Protein AF-A0A7X9UFE3-F1 (afdb_monomer_lite)

Radius of gyration: 19.78 Å; chains: 1; bounding box: 59×22×63 Å

Sequence (191 aa):
MRTSAIAANSVGSTITSLQALPGMAIGLGMSIVISRCVGAGDFAQARFYTKKILGIIFVAQIVSSVVSLVLFPSILSIYNFSAEAREWTTEIVWSHAIVMILIWPFGNALPSVFRAAGDAKYPMLVSMITMFCCRIMFAYVLVYQFDMGMFATWIAIYCDWLIKGGLFIWRYVNGKWTKFQAIELTGRKAE

Secondary structure (DSSP, 8-state):
-HHHHHHHHHHHHHHHHHHHHHHHHHHHHHHHHHHHHHHTT-HHHHHHHHHHHHHHHHHHHHHHHHHHHHHHHHHHHHS---HHHHHHHHHHHHHHHHHHHHTHIIIIITHHHHHHTT--HHHHHHHHHHIIIIIIIIHHHHHHHH--TTHHHHHHHHHHHHHHHHHHHHHHHTTGGGG--SS--TTSS--

Structure (mmCIF, N/CA/C/O backbone):
data_AF-A0A7X9UFE3-F1
#
_entry.id   AF-A0A7X9UFE3-F1
#
loop_
_atom_site.group_PDB
_atom_site.id
_atom_site.type_symbol
_atom_site.label_atom_id
_atom_site.label_alt_id
_atom_site.label_comp_id
_atom_site.label_asym_id
_atom_site.label_entity_id
_atom_site.label_seq_id
_atom_site.pdbx_PDB_ins_code
_atom_site.Cartn_x
_atom_site.Cartn_y
_atom_site.Cartn_z
_atom_site.occupancy
_atom_site.B_iso_or_equiv
_atom_site.auth_seq_id
_atom_site.auth_comp_id
_atom_site.auth_asym_id
_atom_site.auth_atom_id
_atom_site.pdbx_PDB_model_num
ATOM 1 N N . MET A 1 1 ? 18.000 5.951 -23.146 1.00 62.91 1 MET A N 1
ATOM 2 C CA . MET A 1 1 ? 18.108 6.100 -21.681 1.00 62.91 1 MET A CA 1
ATOM 3 C C . MET A 1 1 ? 17.224 7.200 -21.078 1.00 62.91 1 MET A C 1
ATOM 5 O O . MET A 1 1 ? 16.136 6.860 -20.636 1.00 62.91 1 MET A O 1
ATOM 9 N N . ARG A 1 2 ? 17.588 8.502 -21.050 1.00 77.31 2 ARG A N 1
ATOM 10 C CA . ARG A 1 2 ? 16.787 9.529 -20.319 1.00 77.31 2 ARG A CA 1
ATOM 11 C C . ARG A 1 2 ? 15.338 9.669 -20.812 1.00 77.31 2 ARG A C 1
ATOM 13 O O . ARG A 1 2 ? 14.418 9.702 -20.003 1.00 77.31 2 ARG A O 1
ATOM 20 N N . THR A 1 3 ? 15.126 9.715 -22.125 1.00 86.62 3 THR A N 1
ATOM 21 C CA . THR A 1 3 ? 13.783 9.797 -22.728 1.00 86.62 3 THR A CA 1
ATOM 22 C C . THR A 1 3 ? 12.989 8.502 -22.544 1.00 86.62 3 THR A C 1
ATOM 24 O O . THR A 1 3 ? 11.811 8.563 -22.203 1.00 86.62 3 THR A O 1
ATOM 27 N N . SER A 1 4 ? 13.646 7.343 -22.676 1.00 87.44 4 SER A N 1
ATOM 28 C CA . SER A 1 4 ? 13.058 6.023 -22.407 1.00 87.44 4 SER A CA 1
ATOM 29 C C . SER A 1 4 ? 12.542 5.910 -20.967 1.00 87.44 4 SER A C 1
ATOM 31 O O . SER A 1 4 ? 11.439 5.419 -20.755 1.00 87.44 4 SER A O 1
ATOM 33 N N . ALA A 1 5 ? 13.292 6.429 -19.985 1.00 88.88 5 ALA A N 1
ATOM 34 C CA . ALA A 1 5 ? 12.915 6.401 -18.568 1.00 88.88 5 ALA A CA 1
ATOM 35 C C . ALA A 1 5 ? 11.686 7.272 -18.299 1.00 88.88 5 ALA A C 1
ATOM 37 O O . ALA A 1 5 ? 10.751 6.853 -17.626 1.00 88.88 5 ALA A O 1
ATOM 38 N N . ILE A 1 6 ? 11.654 8.483 -18.860 1.00 90.38 6 ILE A N 1
ATOM 39 C CA . ILE A 1 6 ? 10.510 9.390 -18.703 1.00 90.38 6 ILE A CA 1
ATOM 40 C C . ILE A 1 6 ? 9.249 8.774 -19.325 1.00 90.38 6 ILE A C 1
ATOM 42 O O . ILE A 1 6 ? 8.186 8.788 -18.701 1.00 90.38 6 ILE A O 1
ATOM 46 N N . ALA A 1 7 ? 9.371 8.197 -20.525 1.00 90.62 7 ALA A N 1
ATOM 47 C CA . ALA A 1 7 ? 8.266 7.529 -21.207 1.00 90.62 7 ALA A CA 1
ATOM 48 C C . ALA A 1 7 ? 7.746 6.323 -20.406 1.00 90.62 7 ALA A C 1
ATOM 50 O O . ALA A 1 7 ? 6.544 6.238 -20.147 1.00 90.62 7 ALA A O 1
ATOM 51 N N . ALA A 1 8 ? 8.648 5.445 -19.956 1.00 92.19 8 ALA A N 1
ATOM 52 C CA . ALA A 1 8 ? 8.299 4.268 -19.167 1.00 92.19 8 ALA A CA 1
ATOM 53 C C . ALA A 1 8 ? 7.651 4.643 -17.830 1.00 92.19 8 ALA A C 1
ATOM 55 O O . ALA A 1 8 ? 6.635 4.063 -17.456 1.00 92.19 8 ALA A O 1
ATOM 56 N N . ASN A 1 9 ? 8.169 5.660 -17.136 1.00 93.31 9 ASN A N 1
ATOM 57 C CA . ASN A 1 9 ? 7.580 6.132 -15.887 1.00 93.31 9 ASN A CA 1
ATOM 58 C C . ASN A 1 9 ? 6.167 6.696 -16.090 1.00 93.31 9 ASN A C 1
ATOM 60 O O . ASN A 1 9 ? 5.276 6.414 -15.293 1.00 93.31 9 ASN A O 1
ATOM 64 N N . SER A 1 10 ? 5.950 7.484 -17.146 1.00 92.31 10 SER A N 1
ATOM 65 C CA . SER A 1 10 ? 4.653 8.107 -17.441 1.00 92.31 10 SER A CA 1
ATOM 66 C C . SER A 1 10 ? 3.580 7.068 -17.783 1.00 92.31 10 SER A C 1
ATOM 68 O O . SER A 1 10 ? 2.517 7.010 -17.154 1.00 92.31 10 SER A O 1
ATOM 70 N N . VAL A 1 11 ? 3.881 6.188 -18.741 1.00 92.38 11 VAL A N 1
ATOM 71 C CA . VAL A 1 11 ? 2.945 5.146 -19.181 1.00 92.38 11 VAL A CA 1
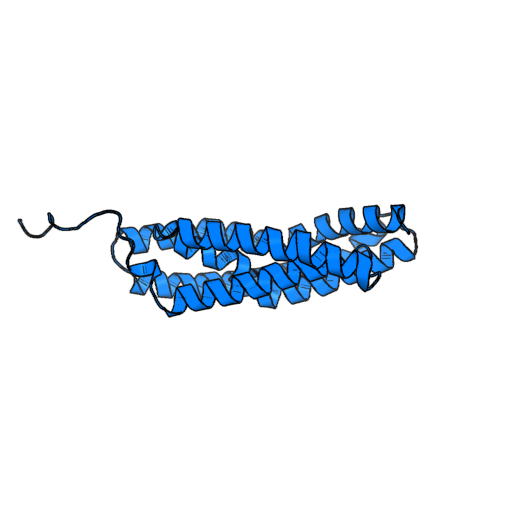ATOM 72 C C . VAL A 1 11 ? 2.772 4.083 -18.102 1.00 92.38 11 VAL A C 1
ATOM 74 O O . VAL A 1 11 ? 1.642 3.713 -17.789 1.00 92.38 11 VAL A O 1
ATOM 77 N N . GLY A 1 12 ? 3.865 3.662 -17.461 1.00 94.44 12 GLY A N 1
ATOM 78 C CA . GLY A 1 12 ? 3.838 2.759 -16.314 1.00 94.44 12 GLY A CA 1
ATOM 79 C C . GLY A 1 12 ? 2.936 3.288 -15.203 1.00 94.44 12 GLY A C 1
ATOM 80 O O . GLY A 1 12 ? 2.018 2.587 -14.795 1.00 94.44 12 GLY A O 1
ATOM 81 N N . SER A 1 13 ? 3.100 4.550 -14.790 1.00 94.06 13 SER A N 1
ATOM 82 C CA . SER A 1 13 ? 2.249 5.179 -13.762 1.00 94.06 13 SER A CA 1
ATOM 83 C C . SER A 1 13 ? 0.771 5.227 -14.151 1.00 94.06 13 SER A C 1
ATOM 85 O O . SER A 1 13 ? -0.107 5.044 -13.309 1.00 94.06 13 SER A O 1
ATOM 87 N N . THR A 1 14 ? 0.479 5.451 -15.433 1.00 93.06 14 THR A N 1
ATOM 88 C CA . THR A 1 14 ? -0.900 5.445 -15.938 1.00 93.06 14 THR A CA 1
ATOM 89 C C . THR A 1 14 ? -1.523 4.059 -15.777 1.00 93.06 14 THR A C 1
ATOM 91 O O . THR A 1 14 ? -2.620 3.927 -15.238 1.00 93.06 14 THR A O 1
ATOM 94 N N . ILE A 1 15 ? -0.807 3.008 -16.170 1.00 93.25 15 ILE A N 1
ATOM 95 C CA . ILE A 1 15 ? -1.297 1.627 -16.094 1.00 93.25 15 ILE A CA 1
ATOM 96 C C . ILE A 1 15 ? -1.420 1.171 -14.637 1.00 93.25 15 ILE A C 1
ATOM 98 O O . ILE A 1 15 ? -2.439 0.600 -14.248 1.00 93.25 15 ILE A O 1
ATOM 102 N N . THR A 1 16 ? -0.426 1.463 -13.801 1.00 95.75 16 THR A N 1
ATOM 103 C CA . THR A 1 16 ? -0.443 1.081 -12.384 1.00 95.75 16 THR A CA 1
ATOM 104 C C . THR A 1 16 ? -1.528 1.811 -11.592 1.00 95.75 16 THR A C 1
ATOM 106 O O . THR A 1 16 ? -2.074 1.245 -10.642 1.00 95.75 16 THR A O 1
ATOM 109 N N . SER A 1 17 ? -1.940 3.012 -12.014 1.00 94.44 17 SER A N 1
ATOM 110 C CA . SER A 1 17 ? -3.089 3.704 -11.417 1.00 94.44 17 SER A CA 1
ATOM 111 C C . SER A 1 17 ? -4.399 2.916 -11.556 1.00 94.44 17 SER A C 1
ATOM 113 O O . SER A 1 17 ? -5.199 2.898 -10.619 1.00 94.44 17 SER A O 1
ATOM 115 N N . LEU A 1 18 ? -4.587 2.176 -12.660 1.00 92.81 18 LEU A N 1
ATOM 116 C CA . LEU A 1 18 ? -5.749 1.299 -12.857 1.00 92.81 18 LEU A CA 1
ATOM 117 C C . LEU A 1 18 ? -5.757 0.152 -11.840 1.00 92.81 18 LEU A C 1
ATOM 119 O O . LEU A 1 18 ? -6.802 -0.186 -11.284 1.00 92.81 18 LEU A O 1
ATOM 123 N N . GLN A 1 19 ? -4.580 -0.398 -11.535 1.00 96.06 19 GLN A N 1
ATOM 124 C CA . GLN A 1 19 ? -4.418 -1.445 -10.522 1.00 96.06 19 GLN A CA 1
ATOM 125 C C . GLN A 1 19 ? -4.784 -0.919 -9.121 1.00 96.06 19 GLN A C 1
ATOM 127 O O . GLN A 1 19 ? -5.397 -1.630 -8.322 1.00 96.06 19 GLN A O 1
ATOM 132 N N . ALA A 1 20 ? -4.474 0.351 -8.835 1.00 94.75 20 ALA A N 1
ATOM 133 C CA . ALA A 1 20 ? -4.746 0.981 -7.543 1.00 94.75 20 ALA A CA 1
ATOM 134 C C . ALA A 1 20 ? -6.190 1.458 -7.337 1.00 94.75 20 ALA A C 1
ATOM 136 O O . ALA A 1 20 ? -6.682 1.470 -6.201 1.00 94.75 20 ALA A O 1
ATOM 137 N N . LEU A 1 21 ? -6.876 1.817 -8.421 1.00 95.19 21 LEU A N 1
ATOM 138 C CA . LEU A 1 21 ? -8.166 2.503 -8.398 1.00 95.19 21 LEU A CA 1
ATOM 139 C C . LEU A 1 21 ? -9.242 1.822 -7.524 1.00 95.19 21 LEU A C 1
ATOM 141 O O . LEU A 1 21 ? -9.842 2.519 -6.698 1.00 95.19 21 LEU A O 1
ATOM 145 N N . PRO A 1 22 ? -9.481 0.494 -7.600 1.00 95.44 22 PRO A N 1
ATOM 146 C CA . PRO A 1 22 ? -10.524 -0.135 -6.788 1.00 95.44 22 PRO A CA 1
ATOM 147 C C . PRO A 1 22 ? -10.228 -0.052 -5.291 1.00 95.44 22 PRO A C 1
ATOM 149 O O . PRO A 1 22 ? -11.120 0.232 -4.496 1.00 95.44 22 PRO A O 1
ATOM 152 N N . GLY A 1 23 ? -8.966 -0.251 -4.897 1.00 95.62 23 GLY A N 1
ATOM 153 C CA . GLY A 1 23 ? -8.564 -0.162 -3.494 1.00 95.62 23 GLY A CA 1
ATOM 154 C C . GLY A 1 23 ? -8.752 1.241 -2.928 1.00 95.62 23 GLY A C 1
ATOM 155 O O . GLY A 1 23 ? -9.192 1.390 -1.787 1.00 95.62 23 GLY A O 1
ATOM 156 N N . MET A 1 24 ? -8.478 2.271 -3.734 1.00 95.31 24 MET A N 1
ATOM 157 C CA . MET A 1 24 ? -8.725 3.665 -3.356 1.00 95.31 24 MET A CA 1
ATOM 158 C C . MET A 1 24 ? -10.222 3.938 -3.186 1.00 95.31 24 MET A C 1
ATOM 160 O O . MET A 1 24 ? -10.631 4.455 -2.146 1.00 95.31 24 MET A O 1
ATOM 164 N N . ALA A 1 25 ? -11.045 3.535 -4.158 1.00 97.06 25 ALA A N 1
ATOM 165 C CA . ALA A 1 25 ? -12.492 3.740 -4.122 1.00 97.06 25 ALA A CA 1
ATOM 166 C C . ALA A 1 25 ? -13.151 3.025 -2.930 1.00 97.06 25 ALA A C 1
ATOM 168 O O . ALA A 1 25 ? -13.909 3.627 -2.169 1.00 97.06 25 ALA A O 1
ATOM 169 N N . ILE A 1 26 ? -12.809 1.754 -2.709 1.00 97.88 26 ILE A N 1
ATOM 170 C CA . ILE A 1 26 ? -13.343 0.970 -1.592 1.00 97.88 26 ILE A CA 1
ATOM 171 C C . ILE A 1 26 ? -12.832 1.519 -0.251 1.00 97.88 26 ILE A C 1
ATOM 173 O O . ILE A 1 26 ? -13.592 1.570 0.713 1.00 97.88 26 ILE A O 1
ATOM 177 N N . GLY A 1 27 ? -11.581 1.988 -0.173 1.00 95.56 27 GLY A N 1
ATOM 178 C CA . GLY A 1 27 ? -11.024 2.617 1.030 1.00 95.56 27 GLY A CA 1
ATOM 179 C C . GLY A 1 27 ? -11.743 3.911 1.443 1.00 95.56 27 GLY A C 1
ATOM 180 O O . GLY A 1 27 ? -11.906 4.179 2.637 1.00 95.56 27 GLY A O 1
ATOM 181 N N . LEU A 1 28 ? -12.241 4.693 0.479 1.00 94.25 28 LEU A N 1
ATOM 182 C CA . LEU A 1 28 ? -13.112 5.839 0.765 1.00 94.25 28 LEU A CA 1
ATOM 183 C C . LEU A 1 28 ? -14.429 5.379 1.406 1.00 94.25 28 LEU A C 1
ATOM 185 O O . LEU A 1 28 ? -14.812 5.894 2.456 1.00 94.25 28 LEU A O 1
ATOM 189 N N . GLY A 1 29 ? -15.068 4.347 0.846 1.00 96.75 29 GLY A N 1
ATOM 190 C CA . GLY A 1 29 ? -16.274 3.742 1.423 1.00 96.75 29 GLY A CA 1
ATOM 191 C C . GLY A 1 29 ? -16.042 3.120 2.806 1.00 96.75 29 GLY A C 1
ATOM 192 O O . GLY A 1 29 ? -16.879 3.261 3.700 1.00 96.75 29 GLY A O 1
ATOM 193 N N . MET A 1 30 ? -14.874 2.503 3.021 1.00 97.31 30 MET A N 1
ATOM 194 C CA . MET A 1 30 ? -14.464 1.953 4.317 1.00 97.31 30 MET A CA 1
ATOM 195 C C . MET A 1 30 ? -14.513 3.016 5.411 1.00 97.31 30 MET A C 1
ATOM 197 O O . MET A 1 30 ? -15.026 2.745 6.493 1.00 97.31 30 MET A O 1
ATOM 201 N N . SER A 1 31 ? -14.053 4.234 5.117 1.00 95.88 31 SER A N 1
ATOM 202 C CA . SER A 1 31 ? -14.059 5.338 6.084 1.00 95.88 31 SER A CA 1
ATOM 203 C C . SER A 1 31 ? -15.468 5.613 6.618 1.00 95.88 31 SER A C 1
ATOM 205 O O . SER A 1 31 ? -15.647 5.732 7.824 1.00 95.88 31 SER A O 1
ATOM 207 N N . ILE A 1 32 ? -16.481 5.627 5.745 1.00 97.00 32 ILE A N 1
ATOM 208 C CA . ILE A 1 32 ? -17.881 5.885 6.119 1.00 97.00 32 ILE A CA 1
ATOM 209 C C . ILE A 1 32 ? -18.409 4.789 7.051 1.00 97.00 32 ILE A C 1
ATOM 211 O O . ILE A 1 32 ? -19.002 5.082 8.090 1.00 97.00 32 ILE A O 1
ATOM 215 N N . VAL A 1 33 ? -18.187 3.520 6.694 1.00 97.75 33 VAL A N 1
ATOM 216 C CA . VAL A 1 33 ? -18.646 2.373 7.495 1.00 97.75 33 VAL A CA 1
ATOM 217 C C . VAL A 1 33 ? -17.997 2.392 8.878 1.00 97.75 33 VAL A C 1
ATOM 219 O O . VAL A 1 33 ? -18.690 2.260 9.886 1.00 97.75 33 VAL A O 1
ATOM 222 N N . ILE A 1 34 ? -16.683 2.621 8.939 1.00 97.44 34 ILE A N 1
ATOM 223 C CA . ILE A 1 34 ? -15.948 2.669 10.204 1.00 97.44 34 ILE A CA 1
ATOM 224 C C . ILE A 1 34 ? -16.366 3.873 11.047 1.00 97.44 34 ILE A C 1
ATOM 226 O O . ILE A 1 34 ? -16.603 3.697 12.239 1.00 97.44 34 ILE A O 1
ATOM 230 N N . SER A 1 35 ? -16.537 5.060 10.459 1.00 95.56 35 SER A N 1
ATOM 231 C CA . SER A 1 35 ? -17.015 6.245 11.183 1.00 95.56 35 SER A CA 1
ATOM 232 C C . SER A 1 35 ? -18.377 6.010 11.834 1.00 95.56 35 SER A C 1
ATOM 234 O O . SER A 1 35 ? -18.577 6.414 12.975 1.00 95.56 35 SER A O 1
ATOM 236 N N . ARG A 1 36 ? -19.298 5.304 11.161 1.00 96.25 36 ARG A N 1
ATOM 237 C CA . ARG A 1 36 ? -20.601 4.941 11.745 1.00 96.25 36 ARG A CA 1
ATOM 238 C C . ARG A 1 36 ? -20.461 3.990 12.932 1.00 96.25 36 ARG A C 1
ATOM 240 O O . ARG A 1 36 ? -21.092 4.220 13.958 1.00 96.25 36 ARG A O 1
ATOM 247 N N . CYS A 1 37 ? -19.636 2.949 12.811 1.00 95.69 37 CYS A N 1
ATOM 248 C CA . CYS A 1 37 ? -19.393 2.011 13.911 1.00 95.69 37 CYS A CA 1
ATOM 249 C C . CYS A 1 37 ? -18.736 2.701 15.112 1.00 95.69 37 CYS A C 1
ATOM 251 O O . CYS A 1 37 ? -19.193 2.538 16.240 1.00 95.69 37 CYS A O 1
ATOM 253 N N . VAL A 1 38 ? -17.704 3.514 14.870 1.00 94.56 38 VAL A N 1
ATOM 254 C CA . VAL A 1 38 ? -17.004 4.254 15.929 1.00 94.56 38 VAL A CA 1
ATOM 255 C C . VAL A 1 38 ? -17.924 5.287 16.582 1.00 94.56 38 VAL A C 1
ATOM 257 O O . VAL A 1 38 ? -17.950 5.374 17.805 1.00 94.56 38 VAL A O 1
ATOM 260 N N . GLY A 1 39 ? -18.729 6.014 15.801 1.00 92.88 39 GLY A N 1
ATOM 261 C CA . GLY A 1 39 ? -19.716 6.965 16.324 1.00 92.88 39 GLY A CA 1
ATOM 262 C C . GLY A 1 39 ? -20.806 6.313 17.182 1.00 92.88 39 GLY A C 1
ATOM 263 O O . GLY A 1 39 ? -21.327 6.948 18.092 1.00 92.88 39 GLY A O 1
ATOM 264 N N . ALA A 1 40 ? -21.112 5.034 16.942 1.00 93.31 40 ALA A N 1
ATOM 265 C CA . ALA A 1 40 ? -22.010 4.234 17.776 1.00 93.31 40 ALA A CA 1
ATOM 266 C C . ALA A 1 40 ? -21.319 3.597 19.002 1.00 93.31 40 ALA A C 1
ATOM 268 O O . ALA A 1 40 ? -21.978 2.921 19.787 1.00 93.31 40 ALA A O 1
ATOM 269 N N . GLY A 1 41 ? -20.002 3.771 19.165 1.00 92.00 41 GLY A N 1
ATOM 270 C CA . GLY A 1 41 ? -19.208 3.116 20.210 1.00 92.00 41 GLY A CA 1
ATOM 271 C C . GLY A 1 41 ? -18.946 1.623 19.968 1.00 92.00 41 GLY A C 1
ATOM 272 O O . GLY A 1 41 ? -18.371 0.956 20.828 1.00 92.00 41 GLY A O 1
ATOM 273 N N . ASP A 1 42 ? -19.322 1.088 18.804 1.00 95.38 42 ASP A N 1
ATOM 274 C CA . ASP A 1 42 ? -19.221 -0.336 18.480 1.00 95.38 42 ASP A CA 1
ATOM 275 C C . ASP A 1 42 ? -17.905 -0.664 17.753 1.00 95.38 42 ASP A C 1
ATOM 277 O O . ASP A 1 42 ? -17.817 -0.817 16.527 1.00 95.38 42 ASP A O 1
ATOM 281 N N . PHE A 1 43 ? -16.832 -0.780 18.536 1.00 94.31 43 PHE A N 1
ATOM 282 C CA . PHE A 1 43 ? -15.509 -1.133 18.014 1.00 94.31 43 PHE A CA 1
ATOM 283 C C . PHE A 1 43 ? -15.386 -2.602 17.594 1.00 94.31 43 PHE A C 1
ATOM 285 O O . PHE A 1 43 ? -14.488 -2.935 16.812 1.00 94.31 43 PHE A O 1
ATOM 292 N N . ALA A 1 44 ? -16.262 -3.484 18.081 1.00 95.69 44 ALA A N 1
ATOM 293 C CA . ALA A 1 44 ? -16.296 -4.876 17.641 1.00 95.69 44 ALA A CA 1
ATOM 294 C C . ALA A 1 44 ? -16.751 -4.942 16.177 1.00 95.69 44 ALA A C 1
ATOM 296 O O . ALA A 1 44 ? -16.061 -5.522 15.330 1.00 95.69 44 ALA A O 1
ATOM 297 N N . GLN A 1 45 ? -17.831 -4.231 15.858 1.00 97.06 45 GLN A N 1
ATOM 298 C CA . GLN A 1 45 ? -18.352 -4.100 14.504 1.00 97.06 45 GLN A CA 1
ATOM 299 C C . GLN A 1 45 ? -17.379 -3.348 13.585 1.00 97.06 45 GLN A C 1
ATOM 301 O O . GLN A 1 45 ? -17.168 -3.759 12.441 1.00 97.06 45 GLN A O 1
ATOM 306 N N . ALA A 1 46 ? -16.694 -2.311 14.087 1.00 97.25 46 ALA A N 1
ATOM 307 C CA . ALA A 1 46 ? -15.637 -1.630 13.333 1.00 97.25 46 ALA A CA 1
ATOM 308 C C . ALA A 1 46 ? -14.506 -2.595 12.924 1.00 97.25 46 ALA A C 1
ATOM 310 O O . ALA A 1 46 ? -14.061 -2.590 11.773 1.00 97.25 46 ALA A O 1
ATOM 311 N N . ARG A 1 47 ? -14.054 -3.470 13.834 1.00 97.75 47 ARG A N 1
ATOM 312 C CA . ARG A 1 47 ? -13.024 -4.483 13.532 1.00 97.75 47 ARG A CA 1
ATOM 313 C C . ARG A 1 47 ? -13.519 -5.528 12.536 1.00 97.75 47 ARG A C 1
ATOM 315 O O . ARG A 1 47 ? -12.752 -5.930 11.658 1.00 97.75 47 ARG A O 1
ATOM 322 N N . PHE A 1 48 ? -14.775 -5.955 12.658 1.00 98.31 48 PHE A N 1
ATOM 323 C CA . PHE A 1 48 ? -15.400 -6.890 11.723 1.00 98.31 48 PHE A CA 1
ATOM 324 C C . PHE A 1 48 ? -15.429 -6.316 10.302 1.00 98.31 48 PHE A C 1
ATOM 326 O O . PHE A 1 48 ? -14.894 -6.933 9.376 1.00 98.31 48 PHE A O 1
ATOM 333 N N . TYR A 1 49 ? -15.962 -5.102 10.133 1.00 98.38 49 TYR A N 1
ATOM 334 C CA . TYR A 1 49 ? -16.024 -4.459 8.822 1.00 98.38 49 TYR A CA 1
ATOM 335 C C . TYR A 1 49 ? -14.650 -4.109 8.268 1.00 98.38 49 TYR A C 1
ATOM 337 O O . TYR A 1 49 ? -14.442 -4.285 7.073 1.00 98.38 49 TYR A O 1
ATOM 345 N N . THR A 1 50 ? -13.688 -3.711 9.105 1.00 98.19 50 THR A N 1
ATOM 346 C CA . THR A 1 50 ? -12.306 -3.478 8.651 1.00 98.19 50 THR A CA 1
ATOM 347 C C . THR A 1 50 ? -11.736 -4.727 7.977 1.00 98.19 50 THR A C 1
ATOM 349 O O . THR A 1 50 ? -11.249 -4.654 6.852 1.00 98.19 50 THR A O 1
ATOM 352 N N . LYS A 1 51 ? -11.839 -5.898 8.623 1.00 98.00 51 LYS A N 1
ATOM 353 C CA . LYS A 1 51 ? -11.347 -7.164 8.053 1.00 98.00 51 LYS A CA 1
ATOM 354 C C . LYS A 1 51 ? -12.097 -7.544 6.776 1.00 98.00 51 LYS A C 1
ATOM 356 O O . LYS A 1 51 ? -11.468 -7.914 5.788 1.00 98.00 51 LYS A O 1
ATOM 361 N N . LYS A 1 52 ? -13.429 -7.426 6.787 1.00 98.31 52 LYS A N 1
ATOM 362 C CA . LYS A 1 52 ? -14.276 -7.769 5.638 1.00 98.31 52 LYS A CA 1
ATOM 363 C C . LYS A 1 52 ? -13.969 -6.885 4.429 1.00 98.31 52 LYS A C 1
ATOM 365 O O . LYS A 1 52 ? -13.785 -7.399 3.332 1.00 98.31 52 LYS A O 1
ATOM 370 N N . ILE A 1 53 ? -13.873 -5.573 4.630 1.00 98.38 53 ILE A N 1
ATOM 371 C CA . ILE A 1 53 ? -13.611 -4.611 3.558 1.00 98.38 53 ILE A CA 1
ATOM 372 C C . ILE A 1 53 ? -12.175 -4.741 3.046 1.00 98.38 53 ILE A C 1
ATOM 374 O O . ILE A 1 53 ? -11.979 -4.720 1.836 1.00 98.38 53 ILE A O 1
ATOM 378 N N . LEU A 1 54 ? -11.183 -4.970 3.917 1.00 97.94 54 LEU A N 1
ATOM 379 C CA . LEU A 1 54 ? -9.825 -5.294 3.464 1.00 97.94 54 LEU A CA 1
ATOM 380 C C . LEU A 1 54 ? -9.806 -6.554 2.591 1.00 97.94 54 LEU A C 1
ATOM 382 O O . LEU A 1 54 ? -9.171 -6.538 1.543 1.00 97.94 54 LEU A O 1
ATOM 386 N N . GLY A 1 55 ? -10.548 -7.606 2.956 1.00 97.88 55 GLY A N 1
ATOM 387 C CA . GLY A 1 55 ? -10.710 -8.796 2.112 1.00 97.88 55 GLY A CA 1
ATOM 388 C C . GLY A 1 55 ? -11.301 -8.480 0.733 1.00 97.88 55 GLY A C 1
ATOM 389 O O . GLY A 1 55 ? -10.794 -8.959 -0.278 1.00 97.88 55 GLY A O 1
ATOM 390 N N . ILE A 1 56 ? -12.318 -7.613 0.672 1.00 98.25 56 ILE A N 1
ATOM 391 C CA . ILE A 1 56 ? -12.893 -7.136 -0.599 1.00 98.25 56 ILE A CA 1
ATOM 392 C C . ILE A 1 56 ? -11.852 -6.351 -1.409 1.00 98.25 56 ILE A C 1
ATOM 394 O O . ILE A 1 56 ? -11.761 -6.542 -2.618 1.00 98.25 56 ILE A O 1
ATOM 398 N N . ILE A 1 57 ? -11.039 -5.508 -0.761 1.00 97.94 57 ILE A N 1
ATOM 399 C CA . ILE A 1 57 ? -9.953 -4.767 -1.419 1.00 97.94 57 ILE A CA 1
ATOM 400 C C . ILE A 1 57 ? -8.927 -5.726 -2.027 1.00 97.94 57 ILE A C 1
ATOM 402 O O . ILE A 1 57 ? -8.559 -5.528 -3.181 1.00 97.94 57 ILE A O 1
ATOM 406 N N . PHE A 1 58 ? -8.508 -6.773 -1.307 1.00 97.00 58 PHE A N 1
ATOM 407 C CA . PHE A 1 58 ? -7.592 -7.785 -1.849 1.00 97.00 58 PHE A CA 1
ATOM 408 C C . PHE A 1 58 ? -8.156 -8.429 -3.115 1.00 97.00 58 PHE A C 1
ATOM 410 O O . PHE A 1 58 ? -7.482 -8.458 -4.141 1.00 97.00 58 PHE A O 1
ATOM 417 N N . VAL A 1 59 ? -9.409 -8.891 -3.074 1.00 97.75 59 VAL A N 1
ATOM 418 C CA . VAL A 1 59 ? -10.055 -9.515 -4.239 1.00 97.75 59 VAL A CA 1
ATOM 419 C C . VAL A 1 59 ? -10.176 -8.522 -5.398 1.00 97.75 59 VAL A C 1
ATOM 421 O O . VAL A 1 59 ? -9.810 -8.847 -6.525 1.00 97.75 59 VAL A O 1
ATOM 424 N N . ALA A 1 60 ? -10.625 -7.294 -5.132 1.00 97.44 60 ALA A N 1
ATOM 425 C CA . ALA A 1 60 ? -10.767 -6.259 -6.153 1.00 97.44 60 ALA A CA 1
ATOM 426 C C . ALA A 1 60 ? -9.424 -5.889 -6.804 1.00 97.44 60 ALA A C 1
ATOM 428 O O . ALA A 1 60 ? -9.369 -5.643 -8.008 1.00 97.44 60 ALA A O 1
ATOM 429 N N . GLN A 1 61 ? -8.338 -5.877 -6.031 1.00 96.12 61 GLN A N 1
ATOM 430 C CA . GLN A 1 61 ? -6.996 -5.615 -6.546 1.00 96.12 61 GLN A CA 1
ATOM 431 C C . GLN A 1 61 ? -6.428 -6.785 -7.332 1.00 96.12 61 GLN A C 1
ATOM 433 O O . GLN A 1 61 ? -5.819 -6.546 -8.365 1.00 96.12 61 GLN A O 1
ATOM 438 N N . ILE A 1 62 ? -6.670 -8.029 -6.914 1.00 97.44 62 ILE A N 1
ATOM 439 C CA . ILE A 1 62 ? -6.312 -9.203 -7.721 1.00 97.44 62 ILE A CA 1
ATOM 440 C C . ILE A 1 62 ? -6.998 -9.111 -9.084 1.00 97.44 62 ILE A C 1
ATOM 442 O O . ILE A 1 62 ? -6.330 -9.195 -10.111 1.00 97.44 62 ILE A O 1
ATOM 446 N N . VAL A 1 63 ? -8.311 -8.865 -9.102 1.00 97.69 63 VAL A N 1
ATOM 447 C CA . VAL A 1 63 ? -9.079 -8.740 -10.349 1.00 97.69 63 VAL A CA 1
ATOM 448 C C . VAL A 1 63 ? -8.548 -7.591 -11.207 1.00 97.69 63 VAL A C 1
ATOM 450 O O . VAL A 1 63 ? -8.260 -7.800 -12.382 1.00 97.69 63 VAL A O 1
ATOM 453 N N . SER A 1 64 ? -8.363 -6.398 -10.636 1.00 96.94 64 SER A N 1
ATOM 454 C CA . SER A 1 64 ? -7.882 -5.239 -11.398 1.00 96.94 64 SER A CA 1
ATOM 455 C C . SER A 1 64 ? -6.460 -5.421 -11.922 1.00 96.94 64 SER A C 1
ATOM 457 O O . SER A 1 64 ? -6.197 -5.128 -13.086 1.00 96.94 64 SER A O 1
ATOM 459 N N . SER A 1 65 ? -5.549 -5.967 -11.114 1.00 97.06 65 SER A N 1
ATOM 460 C CA . SER A 1 65 ? -4.184 -6.280 -11.540 1.00 97.06 65 SER A CA 1
ATOM 461 C C . SER A 1 65 ? -4.169 -7.307 -12.670 1.00 97.06 65 SER A C 1
ATOM 463 O O . SER A 1 65 ? -3.485 -7.090 -13.665 1.00 97.06 65 SER A O 1
ATOM 465 N N . VAL A 1 66 ? -4.958 -8.382 -12.575 1.00 96.75 66 VAL A N 1
ATOM 466 C CA . VAL A 1 66 ? -5.059 -9.392 -13.643 1.00 96.75 66 VAL A CA 1
ATOM 467 C C . VAL A 1 66 ? -5.623 -8.780 -14.924 1.00 96.75 66 VAL A C 1
ATOM 469 O O . VAL A 1 66 ? -5.031 -8.953 -15.985 1.00 96.75 66 VAL A O 1
ATOM 472 N N . VAL A 1 67 ? -6.716 -8.016 -14.844 1.00 96.25 67 VAL A N 1
ATOM 473 C CA . VAL A 1 67 ? -7.296 -7.328 -16.011 1.00 96.25 67 VAL A CA 1
ATOM 474 C C . VAL A 1 67 ? -6.284 -6.367 -16.633 1.00 96.25 67 VAL A C 1
ATOM 476 O O . VAL A 1 67 ? -6.106 -6.357 -17.849 1.00 96.25 67 VAL A O 1
ATOM 479 N N . SER A 1 68 ? -5.575 -5.599 -15.807 1.00 95.56 68 SER A N 1
ATOM 480 C CA . SER A 1 68 ? -4.541 -4.668 -16.252 1.00 95.56 68 SER A CA 1
ATOM 481 C C . SER A 1 68 ? -3.401 -5.395 -16.977 1.00 95.56 68 SER A C 1
ATOM 483 O O . SER A 1 68 ? -2.997 -4.951 -18.047 1.00 95.56 68 SER A O 1
ATOM 485 N N . LEU A 1 69 ? -2.947 -6.548 -16.469 1.00 95.88 69 LEU A N 1
ATOM 486 C CA . LEU A 1 69 ? -1.916 -7.380 -17.107 1.00 95.88 69 LEU A CA 1
ATOM 487 C C . LEU A 1 69 ? -2.394 -8.051 -18.402 1.00 95.88 69 LEU A C 1
ATOM 489 O O . LEU A 1 69 ? -1.620 -8.158 -19.348 1.00 95.88 69 LEU A O 1
ATOM 493 N N . VAL A 1 70 ? -3.660 -8.467 -18.485 1.00 95.50 70 VAL A N 1
ATOM 494 C CA . VAL A 1 70 ? -4.241 -9.034 -19.717 1.00 95.50 70 VAL A CA 1
ATOM 495 C C . VAL A 1 70 ? -4.359 -7.972 -20.810 1.00 95.50 70 VAL A C 1
ATOM 497 O O . VAL A 1 70 ? -4.078 -8.248 -21.973 1.00 95.50 70 VAL A O 1
ATOM 500 N N . LEU A 1 71 ? -4.739 -6.745 -20.449 1.00 93.44 71 LEU A N 1
ATOM 501 C CA . LEU A 1 71 ? -4.834 -5.622 -21.387 1.00 93.44 71 LEU A CA 1
ATOM 502 C C . LEU A 1 71 ? -3.469 -5.000 -21.715 1.00 93.44 71 LEU A C 1
ATOM 504 O O . LEU A 1 71 ? -3.347 -4.283 -22.709 1.00 93.44 71 LEU A O 1
ATOM 508 N N . PHE A 1 72 ? -2.444 -5.275 -20.908 1.00 93.56 72 PHE A N 1
ATOM 509 C CA . PHE A 1 72 ? -1.124 -4.660 -21.013 1.00 93.56 72 PHE A CA 1
ATOM 510 C C . PHE A 1 72 ? -0.473 -4.781 -22.404 1.00 93.56 72 PHE A C 1
ATOM 512 O O . PHE A 1 72 ? -0.009 -3.756 -22.908 1.00 93.56 72 PHE A O 1
ATOM 519 N N . PRO A 1 73 ? -0.468 -5.947 -23.089 1.00 91.38 73 PRO A N 1
ATOM 520 C CA . PRO A 1 73 ? 0.104 -6.059 -24.433 1.00 91.38 73 PRO A CA 1
ATOM 521 C C . PRO A 1 73 ? -0.610 -5.170 -25.458 1.00 91.38 73 PRO A C 1
ATOM 523 O O . PRO A 1 73 ? 0.048 -4.536 -26.286 1.00 91.38 73 PRO A O 1
ATOM 526 N N . SER A 1 74 ? -1.941 -5.085 -25.373 1.00 91.00 74 SER A N 1
ATOM 527 C CA . SER A 1 74 ? -2.754 -4.236 -26.246 1.00 91.00 74 SE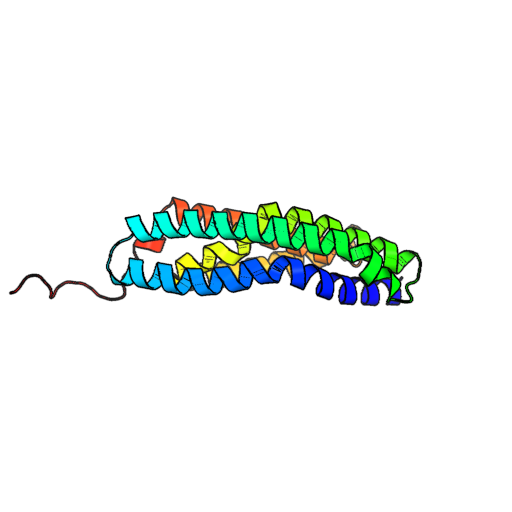R A CA 1
ATOM 528 C C . SER A 1 74 ? -2.468 -2.761 -25.987 1.00 91.00 74 SER A C 1
ATOM 530 O O . SER A 1 74 ? -2.227 -2.017 -26.932 1.00 91.00 74 SER A O 1
ATOM 532 N N . ILE A 1 75 ? -2.397 -2.348 -24.718 1.00 88.12 75 ILE A N 1
ATOM 533 C CA . ILE A 1 75 ? -2.034 -0.976 -24.335 1.00 88.12 75 ILE A CA 1
ATOM 534 C C . ILE A 1 75 ? -0.639 -0.631 -24.866 1.00 88.12 75 ILE A C 1
ATOM 536 O O . ILE A 1 75 ? -0.468 0.406 -25.500 1.00 88.12 75 ILE A O 1
ATOM 540 N N . LEU A 1 76 ? 0.344 -1.518 -24.685 1.00 88.88 76 LEU A N 1
ATOM 541 C CA . LEU A 1 76 ? 1.706 -1.323 -25.185 1.00 88.88 76 LEU A CA 1
ATOM 542 C C . LEU A 1 76 ? 1.776 -1.168 -26.706 1.00 88.88 76 LEU A C 1
ATOM 544 O O . LEU A 1 76 ? 2.641 -0.445 -27.187 1.00 88.88 76 LEU A O 1
ATOM 548 N N . SER A 1 77 ? 0.909 -1.842 -27.466 1.00 87.00 77 SER A N 1
ATOM 549 C CA . SER A 1 77 ? 0.907 -1.748 -28.934 1.00 87.00 77 SER A CA 1
ATOM 550 C C . SER A 1 77 ? 0.484 -0.375 -29.465 1.00 87.00 77 SER A C 1
ATOM 552 O O . SER A 1 77 ? 0.832 -0.026 -30.588 1.00 87.00 77 SER A O 1
ATOM 554 N N . ILE A 1 78 ? -0.216 0.420 -28.649 1.00 88.38 78 ILE A N 1
ATOM 555 C CA . ILE A 1 78 ? -0.643 1.784 -28.992 1.00 88.38 78 ILE A CA 1
ATOM 556 C C . ILE A 1 78 ? 0.535 2.769 -28.882 1.00 88.38 78 ILE A C 1
ATOM 558 O O . ILE A 1 78 ? 0.539 3.816 -29.530 1.00 88.38 78 ILE A O 1
ATOM 562 N N . TYR A 1 79 ? 1.553 2.445 -28.077 1.00 84.62 79 TYR A N 1
ATOM 563 C CA . TYR A 1 79 ? 2.709 3.308 -27.858 1.00 84.62 79 TYR A CA 1
ATOM 564 C C . TYR A 1 79 ? 3.862 2.972 -28.809 1.00 84.62 79 TYR A C 1
ATOM 566 O O . TYR A 1 79 ? 4.340 1.840 -28.872 1.00 84.62 79 TYR A O 1
ATOM 574 N N . ASN A 1 80 ? 4.393 4.001 -29.473 1.00 84.50 80 ASN A N 1
ATOM 575 C CA . ASN A 1 80 ? 5.635 3.909 -30.243 1.00 84.50 80 ASN A CA 1
ATOM 576 C C . ASN A 1 80 ? 6.851 3.955 -29.305 1.00 84.50 80 ASN A C 1
ATOM 578 O O . ASN A 1 80 ? 7.493 4.993 -29.137 1.00 84.50 80 ASN A O 1
ATOM 582 N N . PHE A 1 81 ? 7.141 2.832 -28.653 1.00 86.75 81 PHE A N 1
ATOM 583 C CA . PHE A 1 81 ? 8.271 2.701 -27.738 1.00 86.75 81 PHE A CA 1
ATOM 584 C C . PHE A 1 81 ? 9.561 2.254 -28.423 1.00 86.75 81 PHE A C 1
ATOM 586 O O . PHE A 1 81 ? 9.559 1.416 -29.321 1.00 86.75 81 PHE A O 1
ATOM 593 N N . SER A 1 82 ? 10.688 2.760 -27.911 1.00 88.75 82 SER A N 1
ATOM 594 C CA . SER A 1 82 ? 11.972 2.076 -28.061 1.00 88.75 82 SER A CA 1
ATOM 595 C C . SER A 1 82 ? 11.932 0.736 -27.315 1.00 88.75 82 SER A C 1
ATOM 597 O O . SER A 1 82 ? 11.162 0.570 -26.365 1.00 88.75 82 SER A O 1
ATOM 599 N N . ALA A 1 83 ? 12.782 -0.217 -27.706 1.00 88.50 83 ALA A N 1
ATOM 600 C CA . ALA A 1 83 ? 12.872 -1.511 -27.023 1.00 88.50 83 ALA A CA 1
ATOM 601 C C . ALA A 1 83 ? 13.105 -1.349 -25.503 1.00 88.50 83 ALA A C 1
ATOM 603 O O . ALA A 1 83 ? 12.389 -1.945 -24.704 1.00 88.50 83 ALA A O 1
ATOM 604 N N . GLU A 1 84 ? 14.007 -0.437 -25.125 1.00 89.62 84 GLU A N 1
ATOM 605 C CA . GLU A 1 84 ? 14.335 -0.088 -23.732 1.00 89.62 84 GLU A CA 1
ATOM 606 C C . GLU A 1 84 ? 13.112 0.435 -22.949 1.00 89.62 84 GLU A C 1
ATOM 608 O O . GLU A 1 84 ? 12.833 -0.014 -21.841 1.00 89.62 84 GLU A O 1
ATOM 613 N N . ALA A 1 85 ? 12.325 1.355 -23.525 1.00 90.75 85 ALA A N 1
ATOM 614 C CA . ALA A 1 85 ? 11.143 1.898 -22.847 1.00 90.75 85 ALA A CA 1
ATOM 615 C C . ALA A 1 85 ? 10.052 0.835 -22.642 1.00 90.75 85 ALA A C 1
ATOM 617 O O . ALA A 1 85 ? 9.352 0.840 -21.625 1.00 90.75 85 ALA A O 1
ATOM 618 N N . ARG A 1 86 ? 9.911 -0.092 -23.595 1.00 92.75 86 ARG A N 1
ATOM 619 C CA . ARG A 1 86 ? 8.951 -1.197 -23.514 1.00 92.75 86 ARG A CA 1
ATOM 620 C C . ARG A 1 86 ? 9.317 -2.184 -22.408 1.00 92.75 86 ARG A C 1
ATOM 622 O O . ARG A 1 86 ? 8.436 -2.584 -21.646 1.00 92.75 86 ARG A O 1
ATOM 629 N N . GLU A 1 87 ? 10.589 -2.553 -22.316 1.00 92.88 87 GLU A N 1
ATOM 630 C CA . GLU A 1 87 ? 11.109 -3.449 -21.281 1.00 92.88 87 GLU A CA 1
ATOM 631 C C . GLU A 1 87 ? 10.883 -2.860 -19.885 1.00 92.88 87 GLU A C 1
ATOM 633 O O . GLU A 1 87 ? 10.195 -3.461 -19.061 1.00 92.88 87 GLU A O 1
ATOM 638 N N . TRP A 1 88 ? 11.302 -1.614 -19.663 1.00 93.81 88 TRP A N 1
ATOM 639 C CA . TRP A 1 88 ? 11.139 -0.961 -18.363 1.00 93.81 88 TRP A CA 1
ATOM 640 C C . TRP A 1 88 ? 9.681 -0.766 -17.955 1.00 93.81 88 TRP A C 1
ATOM 642 O O . TRP A 1 88 ? 9.329 -0.946 -16.789 1.00 93.81 88 TRP A O 1
ATOM 652 N N . THR A 1 89 ? 8.807 -0.430 -18.907 1.00 94.75 89 THR A N 1
ATOM 653 C CA . THR A 1 89 ? 7.364 -0.345 -18.635 1.00 94.75 89 THR A CA 1
ATOM 654 C C . THR A 1 89 ? 6.811 -1.705 -18.209 1.00 94.75 89 THR A C 1
ATOM 656 O O . THR A 1 89 ? 5.995 -1.781 -17.292 1.00 94.75 89 THR A O 1
ATOM 659 N N . THR A 1 90 ? 7.268 -2.782 -18.851 1.00 94.81 90 THR A N 1
ATOM 660 C CA . THR A 1 90 ? 6.868 -4.156 -18.519 1.00 94.81 90 THR A CA 1
ATOM 661 C C . THR A 1 90 ? 7.286 -4.503 -17.097 1.00 94.81 90 THR A C 1
ATOM 663 O O . THR A 1 90 ? 6.442 -4.902 -16.297 1.00 94.81 90 THR A O 1
ATOM 666 N N . GLU A 1 91 ? 8.544 -4.267 -16.736 1.00 94.69 91 GLU A N 1
ATOM 667 C CA . GLU A 1 91 ? 9.042 -4.520 -15.381 1.00 94.69 91 GLU A CA 1
ATOM 668 C C . GLU A 1 91 ? 8.275 -3.736 -14.309 1.00 94.69 91 GLU A C 1
ATOM 670 O O . GLU A 1 91 ? 7.889 -4.302 -13.282 1.00 94.69 91 GLU A O 1
ATOM 675 N N . ILE A 1 92 ? 7.985 -2.452 -14.554 1.00 95.44 92 ILE A N 1
ATOM 676 C CA . ILE A 1 92 ? 7.177 -1.626 -13.646 1.00 95.44 92 ILE A CA 1
ATOM 677 C C . ILE A 1 92 ? 5.791 -2.237 -13.450 1.00 95.44 92 ILE A C 1
ATOM 679 O O . ILE A 1 92 ? 5.365 -2.443 -12.318 1.00 95.44 92 ILE A O 1
ATOM 683 N N . VAL A 1 93 ? 5.074 -2.527 -14.536 1.00 96.44 93 VAL A N 1
ATOM 684 C CA . VAL A 1 93 ? 3.668 -2.950 -14.465 1.00 96.44 93 VAL A CA 1
ATOM 685 C C . VAL A 1 93 ? 3.527 -4.316 -13.794 1.00 96.44 93 VAL A C 1
ATOM 687 O O . VAL A 1 93 ? 2.618 -4.503 -12.981 1.00 96.44 93 VAL A O 1
ATOM 690 N N . TRP A 1 94 ? 4.437 -5.248 -14.084 1.00 96.62 94 TRP A N 1
ATOM 691 C CA . TRP A 1 94 ? 4.451 -6.574 -13.465 1.00 96.62 94 TRP A CA 1
ATOM 692 C C . TRP A 1 94 ? 4.861 -6.524 -11.993 1.00 96.62 94 TRP A C 1
ATOM 694 O O . TRP A 1 94 ? 4.167 -7.091 -11.146 1.00 96.62 94 TRP A O 1
ATOM 704 N N . SER A 1 95 ? 5.949 -5.819 -11.662 1.00 96.62 95 SER A N 1
ATOM 705 C CA . SER A 1 95 ? 6.394 -5.691 -10.267 1.00 96.62 95 SER A CA 1
ATOM 706 C C . SER A 1 95 ? 5.356 -4.966 -9.411 1.00 96.62 95 SER A C 1
ATOM 708 O O . SER A 1 95 ? 5.045 -5.412 -8.303 1.00 96.62 95 SER A O 1
ATOM 710 N N . HIS A 1 96 ? 4.751 -3.903 -9.946 1.00 97.38 96 HIS A N 1
ATOM 711 C CA . HIS A 1 96 ? 3.706 -3.163 -9.259 1.00 97.38 96 HIS A CA 1
ATOM 712 C C . HIS A 1 96 ? 2.484 -4.044 -9.018 1.00 97.38 96 HIS A C 1
ATOM 714 O O . HIS A 1 96 ? 1.995 -4.052 -7.898 1.00 97.38 96 HIS A O 1
ATOM 720 N N . ALA A 1 97 ? 2.024 -4.838 -9.992 1.00 96.94 97 ALA A N 1
ATOM 721 C CA . ALA A 1 97 ? 0.863 -5.717 -9.814 1.00 96.94 97 ALA A CA 1
ATOM 722 C C . ALA A 1 97 ? 1.018 -6.670 -8.614 1.00 96.94 97 ALA A C 1
ATOM 724 O O . ALA A 1 97 ? 0.082 -6.838 -7.829 1.00 96.94 97 ALA A O 1
ATOM 725 N N . ILE A 1 98 ? 2.211 -7.248 -8.438 1.00 95.88 98 ILE A N 1
ATOM 726 C CA . ILE A 1 98 ? 2.526 -8.153 -7.323 1.00 95.88 98 ILE A CA 1
ATOM 727 C C . ILE A 1 98 ? 2.523 -7.390 -5.995 1.00 95.88 98 ILE A C 1
ATOM 729 O O . ILE A 1 98 ? 1.825 -7.765 -5.049 1.00 95.88 98 ILE A O 1
ATOM 733 N N . VAL A 1 99 ? 3.281 -6.295 -5.919 1.00 96.19 99 VAL A N 1
ATOM 734 C CA . VAL A 1 99 ? 3.420 -5.497 -4.692 1.00 96.19 99 VAL A CA 1
ATOM 735 C C . VAL A 1 99 ? 2.091 -4.848 -4.291 1.00 96.19 99 VAL A C 1
ATOM 737 O O . VAL A 1 99 ? 1.768 -4.756 -3.103 1.00 96.19 99 VAL A O 1
ATOM 740 N N . MET A 1 100 ? 1.295 -4.449 -5.279 1.00 94.75 100 MET A N 1
ATOM 741 C CA . MET A 1 100 ? -0.046 -3.907 -5.121 1.00 94.75 100 MET A CA 1
ATOM 742 C C . MET A 1 100 ? -0.938 -4.896 -4.375 1.00 94.75 100 MET A C 1
ATOM 744 O O . MET A 1 100 ? -1.514 -4.540 -3.355 1.00 94.75 100 MET A O 1
ATOM 748 N N . ILE A 1 101 ? -0.997 -6.149 -4.832 1.00 93.38 101 ILE A N 1
ATOM 749 C CA . ILE A 1 101 ? -1.832 -7.182 -4.209 1.00 93.38 101 ILE A CA 1
ATOM 750 C C . ILE A 1 101 ? -1.361 -7.486 -2.785 1.00 93.38 101 ILE A C 1
ATOM 752 O O . ILE A 1 101 ? -2.189 -7.638 -1.895 1.00 93.38 101 ILE A O 1
ATOM 756 N N . LEU A 1 102 ? -0.050 -7.586 -2.556 1.00 93.56 102 LEU A N 1
ATOM 757 C CA . LEU A 1 102 ? 0.484 -8.093 -1.289 1.00 93.56 102 LEU A CA 1
ATOM 758 C C . LEU A 1 102 ? 0.566 -7.033 -0.185 1.00 93.56 102 LEU A C 1
ATOM 760 O O . LEU A 1 102 ? 0.316 -7.332 0.983 1.00 93.56 102 LEU A O 1
ATOM 764 N N . ILE A 1 103 ? 0.950 -5.804 -0.533 1.00 95.00 103 ILE A N 1
ATOM 765 C CA . ILE A 1 103 ? 1.419 -4.808 0.442 1.00 95.00 103 ILE A CA 1
ATOM 766 C C . ILE A 1 103 ? 0.491 -3.593 0.502 1.00 95.00 103 ILE A C 1
ATOM 768 O O . ILE A 1 103 ? 0.231 -3.050 1.583 1.00 95.00 103 ILE A O 1
ATOM 772 N N . TRP A 1 104 ? -0.032 -3.153 -0.644 1.00 96.69 104 TRP A N 1
ATOM 773 C CA . TRP A 1 104 ? -0.727 -1.870 -0.742 1.00 96.69 104 TRP A CA 1
ATOM 774 C C . TRP A 1 104 ? -1.942 -1.723 0.190 1.00 96.69 104 TRP A C 1
ATOM 776 O O . TRP A 1 104 ? -2.061 -0.645 0.787 1.00 96.69 104 TRP A O 1
ATOM 786 N N . PRO A 1 105 ? -2.823 -2.733 0.394 1.00 96.81 105 PRO A N 1
ATOM 787 C CA . PRO A 1 105 ? -3.986 -2.596 1.279 1.00 96.81 105 PRO A CA 1
ATOM 788 C C . PRO A 1 105 ? -3.612 -2.185 2.702 1.00 96.81 105 PRO A C 1
ATOM 790 O O . PRO A 1 105 ? -4.280 -1.348 3.314 1.00 96.81 105 PRO A O 1
ATOM 793 N N . PHE A 1 106 ? -2.505 -2.712 3.219 1.00 96.88 106 PHE A N 1
ATOM 794 C CA . PHE A 1 106 ? -2.026 -2.383 4.557 1.00 96.88 106 PHE A CA 1
ATOM 795 C C . PHE A 1 106 ? -1.409 -0.988 4.616 1.00 96.88 106 PHE A C 1
ATOM 797 O O . PHE A 1 106 ? -1.661 -0.248 5.565 1.00 96.88 106 PHE A O 1
ATOM 804 N N . GLY A 1 107 ? -0.630 -0.609 3.601 1.00 95.62 107 GLY A N 1
ATOM 805 C CA . GLY A 1 107 ? 0.037 0.691 3.551 1.00 95.62 107 GLY A CA 1
ATOM 806 C C . GLY A 1 107 ? -0.893 1.867 3.238 1.00 95.62 107 GLY A C 1
ATOM 807 O O . GLY A 1 107 ? -0.601 2.990 3.643 1.00 95.62 107 GLY A O 1
ATOM 808 N N . ASN A 1 108 ? -2.011 1.636 2.539 1.00 95.69 108 ASN A N 1
ATOM 809 C CA . ASN A 1 108 ? -2.817 2.718 1.960 1.00 95.69 108 ASN A CA 1
ATOM 810 C C . ASN A 1 108 ? -4.313 2.652 2.307 1.00 95.69 108 ASN A C 1
ATOM 812 O O . ASN A 1 108 ? -4.920 3.703 2.522 1.00 95.69 108 ASN A O 1
ATOM 816 N N . ALA A 1 109 ? -4.917 1.462 2.429 1.00 97.00 109 ALA A N 1
ATOM 817 C CA . ALA A 1 109 ? -6.333 1.348 2.791 1.00 97.00 109 ALA A CA 1
ATOM 818 C C . ALA A 1 109 ? -6.550 1.357 4.310 1.00 97.00 109 ALA A C 1
ATOM 820 O O . ALA A 1 109 ? -7.335 2.163 4.808 1.00 97.00 109 ALA A O 1
ATOM 821 N N . LEU A 1 110 ? -5.819 0.531 5.065 1.00 97.44 110 LEU A N 1
ATOM 822 C CA . LEU A 1 110 ? -5.903 0.459 6.531 1.00 97.44 110 LEU A CA 1
ATOM 823 C C . LEU A 1 110 ? -5.838 1.821 7.263 1.00 97.44 110 LEU A C 1
ATOM 825 O O . LEU A 1 110 ? -6.643 2.015 8.174 1.00 97.44 110 LEU A O 1
ATOM 829 N N . PRO A 1 111 ? -4.989 2.806 6.895 1.00 97.12 111 PRO A N 1
ATOM 830 C CA . PRO A 1 111 ? -4.960 4.095 7.596 1.00 97.12 111 PRO A CA 1
ATOM 831 C C . PRO A 1 111 ? -6.273 4.892 7.531 1.00 97.12 111 PRO A C 1
ATOM 833 O O . PRO A 1 111 ? -6.467 5.808 8.333 1.00 97.12 111 PRO A O 1
ATOM 836 N N . SER A 1 112 ? -7.191 4.556 6.620 1.00 96.12 112 SER A N 1
ATOM 837 C CA . SER A 1 112 ? -8.537 5.142 6.607 1.00 96.12 112 SER A CA 1
ATOM 838 C C . SER A 1 112 ? -9.355 4.793 7.856 1.00 96.12 112 SER A C 1
ATOM 840 O O . SER A 1 112 ? -10.122 5.631 8.319 1.00 96.12 112 SER A O 1
ATOM 842 N N . VAL A 1 113 ? -9.111 3.631 8.473 1.00 97.06 113 VAL A N 1
ATOM 843 C CA . VAL A 1 113 ? -9.728 3.215 9.745 1.00 97.06 113 VAL A CA 1
ATOM 844 C C . VAL A 1 113 ? -9.327 4.168 10.866 1.00 97.06 113 VAL A C 1
ATOM 846 O O . VAL A 1 113 ? -10.173 4.609 11.636 1.00 97.06 113 VAL A O 1
ATOM 849 N N . PHE A 1 114 ? -8.044 4.533 10.939 1.00 96.50 114 PHE A N 1
ATOM 850 C CA . PHE A 1 114 ? -7.541 5.441 11.973 1.00 96.50 114 PHE A CA 1
ATOM 851 C C . PHE A 1 114 ? -8.108 6.846 11.801 1.00 96.50 114 PHE A C 1
ATOM 853 O O . PHE A 1 114 ? -8.567 7.441 12.771 1.00 96.50 114 PHE A O 1
ATOM 860 N N . ARG A 1 115 ? -8.154 7.350 10.559 1.00 94.81 115 ARG A N 1
ATOM 861 C CA . ARG A 1 115 ? -8.793 8.640 10.262 1.00 94.81 115 ARG A CA 1
ATOM 862 C C . ARG A 1 115 ? -10.276 8.631 10.634 1.00 94.81 115 ARG A C 1
ATOM 864 O O . ARG A 1 115 ? -10.729 9.559 11.293 1.00 94.81 115 ARG A O 1
ATOM 871 N N . ALA A 1 116 ? -10.999 7.570 10.276 1.00 94.75 116 ALA A N 1
ATOM 872 C CA . ALA A 1 116 ? -12.415 7.406 10.597 1.00 94.75 116 ALA A CA 1
ATOM 873 C C . ALA A 1 116 ? -12.685 7.294 12.106 1.00 94.75 116 ALA A C 1
ATOM 875 O O . ALA A 1 116 ? -13.747 7.710 12.563 1.00 94.75 116 ALA A O 1
ATOM 876 N N . ALA A 1 117 ? -11.724 6.768 12.871 1.00 93.81 117 ALA A N 1
ATOM 877 C CA . ALA A 1 117 ? -11.795 6.653 14.324 1.00 93.81 117 ALA A CA 1
ATOM 878 C C . ALA A 1 117 ? -11.337 7.912 15.088 1.00 93.81 117 ALA A C 1
ATOM 880 O O . ALA A 1 117 ? -11.340 7.912 16.313 1.00 93.81 117 ALA A O 1
ATOM 881 N N . GLY A 1 118 ? -10.904 8.972 14.397 1.00 91.88 118 GLY A N 1
ATOM 882 C CA . GLY A 1 118 ? -10.367 10.187 15.026 1.00 91.88 118 GLY A CA 1
ATOM 883 C C . GLY A 1 118 ? -8.869 10.132 15.364 1.00 91.88 118 GLY A C 1
ATOM 884 O O . GLY A 1 118 ? -8.278 11.155 15.706 1.00 91.88 118 GLY A O 1
ATOM 885 N N . ASP A 1 119 ? -8.204 8.991 15.168 1.00 94.75 119 ASP A N 1
ATOM 886 C CA . ASP A 1 119 ? -6.742 8.838 15.234 1.00 94.75 119 ASP A CA 1
ATOM 887 C C . ASP A 1 119 ? -6.083 9.306 13.922 1.00 94.75 119 ASP A C 1
ATOM 889 O O . ASP A 1 119 ? -5.314 8.583 13.294 1.00 94.75 119 ASP A O 1
ATOM 893 N N . ALA A 1 120 ? -6.419 10.510 13.447 1.00 93.50 120 ALA A N 1
ATOM 894 C CA . ALA A 1 120 ? -5.954 11.015 12.151 1.00 93.50 120 ALA A CA 1
ATOM 895 C C . ALA A 1 120 ? -4.474 11.435 12.161 1.00 93.50 120 ALA A C 1
ATOM 897 O O . ALA A 1 120 ? -3.784 11.309 11.149 1.00 93.50 120 ALA A O 1
ATOM 898 N N . LYS A 1 121 ? -3.959 11.886 13.314 1.00 95.38 121 LYS A N 1
ATOM 899 C CA . LYS A 1 121 ? -2.569 12.354 13.450 1.00 95.38 121 LYS A CA 1
ATOM 900 C C . LYS A 1 121 ? -1.556 11.244 13.168 1.00 95.38 121 LYS A C 1
ATOM 902 O O . LYS A 1 121 ? -0.556 11.488 12.496 1.00 95.38 121 LYS A O 1
ATOM 907 N N . TYR A 1 122 ? -1.820 10.027 13.645 1.00 95.81 122 TYR A N 1
ATOM 908 C CA . TYR A 1 122 ? -0.908 8.898 13.474 1.00 95.81 122 TYR A CA 1
ATOM 909 C C . TYR A 1 122 ? -0.640 8.539 11.996 1.00 95.81 122 TYR A C 1
ATOM 911 O O . TYR A 1 122 ? 0.521 8.599 11.586 1.00 95.81 122 TYR A O 1
ATOM 919 N N . PRO A 1 123 ? -1.649 8.221 11.155 1.00 96.50 123 PRO A N 1
ATOM 920 C CA . PRO A 1 123 ? -1.414 7.894 9.753 1.00 96.50 123 PRO A CA 1
ATOM 921 C C . PRO A 1 123 ? -0.841 9.056 8.945 1.00 96.50 123 PRO A C 1
ATOM 923 O O . PRO A 1 123 ? -0.095 8.804 8.001 1.00 96.50 123 PRO A O 1
ATOM 926 N N . MET A 1 124 ? -1.148 10.306 9.304 1.00 96.69 124 MET A N 1
ATOM 927 C CA . MET A 1 124 ? -0.573 11.479 8.642 1.00 96.69 124 MET A CA 1
ATOM 928 C C . MET A 1 124 ? 0.932 11.590 8.898 1.00 96.69 124 MET A C 1
ATOM 930 O O . MET A 1 124 ? 1.700 11.659 7.941 1.00 96.69 124 MET A O 1
ATOM 934 N N . LEU A 1 125 ? 1.363 11.541 10.164 1.00 97.81 125 LEU A N 1
ATOM 935 C CA . LEU A 1 125 ? 2.783 11.637 10.519 1.00 97.81 125 LEU A CA 1
ATOM 936 C C . LEU A 1 125 ? 3.588 10.464 9.966 1.00 97.81 125 LEU A C 1
ATOM 938 O O . LEU A 1 125 ? 4.636 10.677 9.360 1.00 97.81 125 LEU A O 1
ATOM 942 N N . VAL A 1 126 ? 3.073 9.239 10.112 1.00 97.81 126 VAL A N 1
ATOM 943 C CA . VAL A 1 126 ? 3.709 8.046 9.540 1.00 97.81 126 VAL A CA 1
ATOM 944 C C . VAL A 1 126 ? 3.872 8.215 8.035 1.00 97.81 126 VAL A C 1
ATOM 946 O O . VAL A 1 126 ? 4.969 8.001 7.528 1.00 97.81 126 VAL A O 1
ATOM 949 N N . SER A 1 127 ? 2.826 8.649 7.323 1.00 96.62 127 SER A N 1
ATOM 950 C CA . SER A 1 127 ? 2.896 8.812 5.868 1.00 96.62 127 SER A CA 1
ATOM 951 C C . SER A 1 127 ? 3.877 9.894 5.445 1.00 96.62 127 SER A C 1
ATOM 953 O O . SER A 1 127 ? 4.641 9.672 4.517 1.00 96.62 127 SER A O 1
ATOM 955 N N . MET A 1 128 ? 3.896 11.035 6.131 1.00 97.19 128 MET A N 1
ATOM 956 C CA . MET A 1 128 ? 4.815 12.128 5.822 1.00 97.19 128 MET A CA 1
ATOM 957 C C . MET A 1 128 ? 6.278 11.702 6.004 1.00 97.19 128 MET A C 1
ATOM 959 O O . MET A 1 128 ? 7.089 11.888 5.099 1.00 97.19 128 MET A O 1
ATOM 963 N N . ILE A 1 129 ? 6.599 11.081 7.143 1.00 97.69 129 ILE A N 1
ATOM 964 C CA . ILE A 1 129 ? 7.964 10.649 7.470 1.00 97.69 129 ILE A CA 1
ATOM 965 C C . ILE A 1 129 ? 8.426 9.557 6.502 1.00 97.69 129 ILE A C 1
ATOM 967 O O . ILE A 1 129 ? 9.491 9.672 5.905 1.00 97.69 129 ILE A O 1
ATOM 971 N N . THR A 1 130 ? 7.615 8.516 6.304 1.00 96.50 130 THR A N 1
ATOM 972 C CA . THR A 1 130 ? 7.972 7.398 5.411 1.00 96.50 130 THR A CA 1
ATOM 973 C C . THR A 1 130 ? 8.081 7.838 3.957 1.00 96.50 130 THR A C 1
ATOM 975 O O . THR A 1 130 ? 9.035 7.457 3.287 1.00 96.50 130 THR A O 1
ATOM 978 N N . MET A 1 131 ? 7.199 8.717 3.473 1.00 95.06 131 MET A N 1
ATOM 979 C CA . MET A 1 131 ? 7.316 9.236 2.110 1.00 95.06 131 MET A CA 1
ATOM 980 C C . MET A 1 131 ? 8.591 10.050 1.923 1.00 95.06 131 MET A C 1
ATOM 982 O O . MET A 1 131 ? 9.256 9.876 0.909 1.00 95.06 131 MET A O 1
ATOM 986 N N . PHE A 1 132 ? 8.972 10.890 2.884 1.00 96.12 132 PHE A N 1
ATOM 987 C CA . PHE A 1 132 ? 10.222 11.638 2.786 1.00 96.12 132 PHE A CA 1
ATOM 988 C C . PHE A 1 132 ? 11.445 10.707 2.847 1.00 96.12 132 PHE A C 1
ATOM 990 O O . PHE A 1 132 ? 12.270 10.694 1.933 1.00 96.12 132 PHE A O 1
ATOM 997 N N . CYS A 1 133 ? 11.543 9.873 3.883 1.00 95.62 133 CYS A N 1
ATOM 998 C CA . CYS A 1 133 ? 12.699 9.002 4.083 1.00 95.62 133 CYS A CA 1
ATOM 999 C C . CYS A 1 133 ? 12.836 7.950 2.974 1.00 95.62 133 CYS A C 1
ATOM 1001 O O . CYS A 1 133 ? 13.926 7.752 2.448 1.00 95.62 133 CYS A O 1
ATOM 1003 N N . CYS A 1 134 ? 11.748 7.292 2.577 1.00 94.25 134 CYS A N 1
ATOM 1004 C CA . CYS A 1 134 ? 11.799 6.259 1.548 1.00 94.25 134 CYS A CA 1
ATOM 1005 C C . CYS A 1 134 ? 11.816 6.873 0.149 1.00 94.25 134 CYS A C 1
ATOM 1007 O O . CYS A 1 134 ? 12.733 6.627 -0.627 1.00 94.25 134 CYS A O 1
ATOM 1009 N N . ARG A 1 135 ? 10.828 7.700 -0.203 1.00 92.00 135 ARG A N 1
ATOM 1010 C CA . ARG A 1 135 ? 10.671 8.126 -1.603 1.00 92.00 135 ARG A CA 1
ATOM 1011 C C . ARG A 1 135 ? 11.685 9.173 -2.043 1.00 92.00 135 ARG A C 1
ATOM 1013 O O . ARG A 1 135 ? 11.921 9.274 -3.239 1.0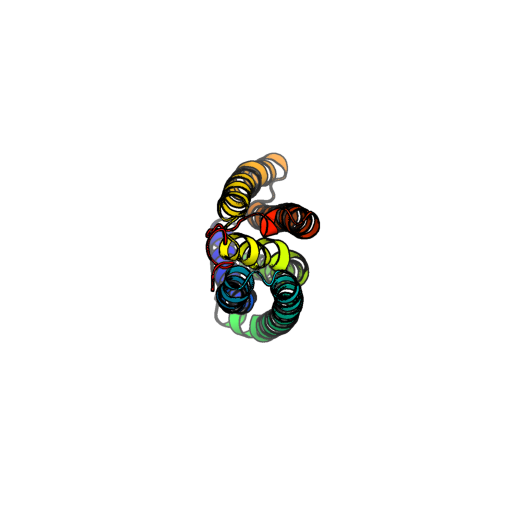0 92.00 135 ARG A O 1
ATOM 1020 N N . ILE A 1 136 ? 12.267 9.936 -1.116 1.00 92.75 136 ILE A N 1
ATOM 1021 C CA . ILE A 1 136 ? 13.275 10.953 -1.441 1.00 92.75 136 ILE A CA 1
ATOM 1022 C C . ILE A 1 136 ? 14.661 10.455 -1.045 1.00 92.75 136 ILE A C 1
ATOM 1024 O O . ILE A 1 136 ? 15.498 10.249 -1.919 1.00 92.75 136 ILE A O 1
ATOM 1028 N N . MET A 1 137 ? 14.913 10.225 0.249 1.00 93.69 137 MET A N 1
ATOM 1029 C CA . MET A 1 137 ? 16.274 9.919 0.715 1.00 93.69 137 MET A CA 1
ATOM 1030 C C . MET A 1 137 ? 16.751 8.549 0.222 1.00 93.69 137 MET A C 1
ATOM 1032 O O . MET A 1 137 ? 17.842 8.439 -0.329 1.00 93.69 137 MET A O 1
ATOM 1036 N N . PHE A 1 138 ? 15.935 7.505 0.374 1.00 92.31 138 PHE A N 1
ATOM 1037 C CA . PHE A 1 138 ? 16.325 6.162 -0.053 1.00 92.31 138 PHE A CA 1
ATOM 1038 C C . PHE A 1 138 ? 16.390 6.041 -1.581 1.00 92.31 138 PHE A C 1
ATOM 1040 O O . PHE A 1 138 ? 17.342 5.461 -2.094 1.00 92.31 138 PHE A O 1
ATOM 1047 N N . ALA A 1 139 ? 15.466 6.670 -2.317 1.00 92.94 139 ALA A N 1
ATOM 1048 C CA . ALA A 1 139 ? 15.571 6.760 -3.775 1.00 92.94 139 ALA A CA 1
ATOM 1049 C C . ALA A 1 139 ? 16.871 7.457 -4.217 1.00 92.94 139 ALA A C 1
ATOM 1051 O O . ALA A 1 139 ? 17.544 6.957 -5.111 1.00 92.94 139 ALA A O 1
ATOM 1052 N N . TYR A 1 140 ? 17.259 8.562 -3.566 1.00 93.12 140 TYR A N 1
ATOM 1053 C CA . TYR A 1 140 ? 18.531 9.242 -3.829 1.00 93.12 140 TYR A CA 1
ATOM 1054 C C . TYR A 1 140 ? 19.712 8.281 -3.639 1.00 93.12 140 TYR A C 1
ATOM 1056 O O . TYR A 1 140 ? 20.513 8.105 -4.551 1.00 93.12 140 TYR A O 1
ATOM 1064 N N . VAL A 1 141 ? 19.781 7.582 -2.504 1.00 92.81 141 VAL A N 1
ATOM 1065 C CA . VAL A 1 141 ? 20.854 6.606 -2.242 1.00 92.81 141 VAL A CA 1
ATOM 1066 C C . VAL A 1 141 ? 20.895 5.512 -3.314 1.00 92.81 141 VAL A C 1
ATOM 1068 O O . VAL A 1 141 ? 21.965 5.214 -3.835 1.00 92.81 141 VAL A O 1
ATOM 1071 N N . LEU A 1 142 ? 19.749 4.941 -3.694 1.00 91.56 142 LEU A N 1
ATOM 1072 C CA . LEU A 1 142 ? 19.686 3.902 -4.728 1.00 91.56 142 LEU A CA 1
ATOM 1073 C C . LEU A 1 142 ? 20.130 4.399 -6.112 1.00 91.56 142 LEU A C 1
ATOM 1075 O O . LEU A 1 142 ? 20.739 3.646 -6.868 1.00 91.56 142 LEU A O 1
ATOM 1079 N N . VAL A 1 143 ? 19.850 5.660 -6.448 1.00 91.75 143 VAL A N 1
ATOM 1080 C CA . VAL A 1 143 ? 20.290 6.249 -7.719 1.00 91.75 143 VAL A CA 1
ATOM 1081 C C . VAL A 1 143 ? 21.802 6.450 -7.745 1.00 91.75 143 VAL A C 1
ATOM 1083 O O . VAL A 1 143 ? 22.424 6.067 -8.727 1.00 91.75 143 VAL A O 1
ATOM 1086 N N . TYR A 1 144 ? 22.391 7.040 -6.702 1.00 90.44 144 TYR A N 1
ATOM 1087 C CA . TYR A 1 144 ? 23.796 7.468 -6.731 1.00 90.44 144 TYR A CA 1
ATOM 1088 C C . TYR A 1 144 ? 24.800 6.384 -6.319 1.00 90.44 144 TYR A C 1
ATOM 1090 O O . TYR A 1 144 ? 25.957 6.454 -6.724 1.00 90.44 144 TYR A O 1
ATOM 1098 N N . GLN A 1 145 ? 24.397 5.401 -5.507 1.00 90.25 145 GLN A N 1
ATOM 1099 C CA . GLN A 1 145 ? 25.313 4.362 -5.009 1.00 90.25 145 GLN A CA 1
ATOM 1100 C C . GLN A 1 145 ? 25.193 3.055 -5.790 1.00 90.25 145 GLN A C 1
ATOM 1102 O O . GLN A 1 145 ? 26.145 2.283 -5.813 1.00 90.25 145 GLN A O 1
ATOM 1107 N N . PHE A 1 146 ? 24.029 2.794 -6.389 1.00 88.06 146 PHE A N 1
ATOM 1108 C CA . PHE A 1 146 ? 23.732 1.533 -7.073 1.00 88.06 146 PHE A CA 1
ATOM 1109 C C . PHE A 1 146 ? 23.391 1.722 -8.558 1.00 88.06 146 PHE A C 1
ATOM 1111 O O . PHE A 1 146 ? 23.028 0.750 -9.215 1.00 88.06 146 PHE A O 1
ATOM 1118 N N . ASP A 1 147 ? 23.462 2.955 -9.077 1.00 86.38 147 ASP A N 1
ATOM 1119 C CA . ASP A 1 147 ? 23.211 3.305 -10.484 1.00 86.38 147 ASP A CA 1
ATOM 1120 C C . ASP A 1 147 ? 21.880 2.760 -11.049 1.00 86.38 147 ASP A C 1
ATOM 1122 O O . ASP A 1 147 ? 21.726 2.527 -12.248 1.00 86.38 147 ASP A O 1
ATOM 1126 N N . MET A 1 148 ? 20.862 2.590 -10.193 1.00 84.88 148 MET A N 1
ATOM 1127 C CA . MET A 1 148 ? 19.589 1.941 -10.558 1.00 84.88 148 MET A CA 1
ATOM 1128 C C . MET A 1 148 ? 18.654 2.825 -11.401 1.00 84.88 148 MET A C 1
ATOM 1130 O O . MET A 1 148 ? 17.587 2.383 -11.837 1.00 84.88 148 MET A O 1
ATOM 1134 N N . GLY A 1 149 ? 19.013 4.097 -11.602 1.00 87.75 149 GLY A N 1
ATOM 1135 C CA . GLY A 1 149 ? 18.252 5.048 -12.408 1.00 87.75 149 GLY A CA 1
ATOM 1136 C C . GLY A 1 149 ? 16.782 5.152 -11.986 1.00 87.75 149 GLY A C 1
ATOM 1137 O O . GLY A 1 149 ? 16.462 5.424 -10.833 1.00 87.75 149 GLY A O 1
ATOM 1138 N N . MET A 1 150 ? 15.864 4.940 -12.932 1.00 87.88 150 MET A N 1
ATOM 1139 C CA . MET A 1 150 ? 14.421 5.041 -12.684 1.00 87.88 150 MET A CA 1
ATOM 1140 C C . MET A 1 150 ? 13.899 3.971 -11.711 1.00 87.88 150 MET A C 1
ATOM 1142 O O . MET A 1 150 ? 12.986 4.253 -10.942 1.00 87.88 150 MET A O 1
ATOM 1146 N N . PHE A 1 151 ? 14.455 2.757 -11.702 1.00 91.00 151 PHE A N 1
ATOM 1147 C CA . PHE A 1 151 ? 13.939 1.668 -10.860 1.00 91.00 151 PHE A CA 1
ATOM 1148 C C . PHE A 1 151 ? 14.082 1.946 -9.363 1.00 91.00 151 PHE A C 1
ATOM 1150 O O . PHE A 1 151 ? 13.267 1.472 -8.568 1.00 91.00 151 PHE A O 1
ATOM 1157 N N . ALA A 1 152 ? 15.049 2.785 -8.982 1.00 92.94 152 ALA A N 1
ATOM 1158 C CA . ALA A 1 152 ? 15.206 3.271 -7.617 1.00 92.94 152 ALA A CA 1
ATOM 1159 C C . ALA A 1 152 ? 13.914 3.892 -7.060 1.00 92.94 152 ALA A C 1
ATOM 1161 O O . ALA A 1 152 ? 13.579 3.677 -5.895 1.00 92.94 152 ALA A O 1
ATOM 1162 N N . THR A 1 153 ? 13.163 4.638 -7.880 1.00 92.50 153 THR A N 1
ATOM 1163 C CA . THR A 1 153 ? 11.941 5.317 -7.424 1.00 92.50 153 THR A CA 1
ATOM 1164 C C . THR A 1 153 ? 10.814 4.324 -7.150 1.00 92.50 153 THR A C 1
ATOM 1166 O O . THR A 1 153 ? 10.108 4.459 -6.151 1.00 92.50 153 THR A O 1
ATOM 1169 N N . TRP A 1 154 ? 10.680 3.283 -7.975 1.00 95.12 154 TRP A N 1
ATOM 1170 C CA . TRP A 1 154 ? 9.683 2.226 -7.794 1.00 95.12 154 TRP A CA 1
ATOM 1171 C C . TRP A 1 154 ? 9.988 1.359 -6.576 1.00 95.12 154 TRP A C 1
ATOM 117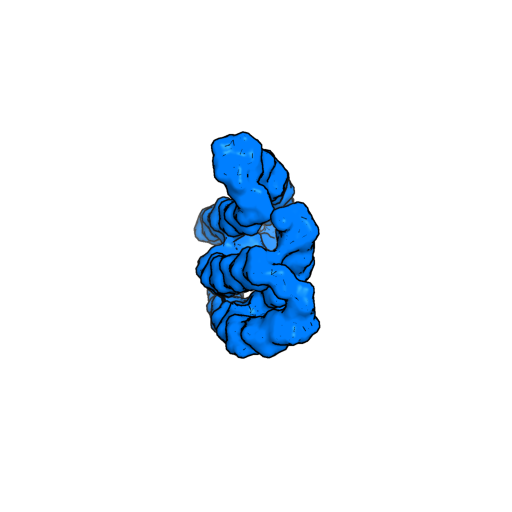3 O O . TRP A 1 154 ? 9.107 1.135 -5.747 1.00 95.12 154 TRP A O 1
ATOM 1183 N N . ILE A 1 155 ? 11.249 0.968 -6.391 1.00 95.25 155 ILE A N 1
ATOM 1184 C CA . ILE A 1 155 ? 11.683 0.241 -5.191 1.00 95.25 155 ILE A CA 1
ATOM 1185 C C . ILE A 1 155 ? 11.429 1.081 -3.938 1.00 95.25 155 ILE A C 1
ATOM 1187 O O . ILE A 1 155 ? 10.882 0.580 -2.956 1.00 95.25 155 ILE A O 1
ATOM 1191 N N . ALA A 1 156 ? 11.735 2.378 -3.979 1.00 96.00 156 ALA A N 1
ATOM 1192 C CA . ALA A 1 156 ? 11.458 3.285 -2.875 1.00 96.00 156 ALA A CA 1
ATOM 1193 C C . ALA A 1 156 ? 9.957 3.398 -2.543 1.00 96.00 156 ALA A C 1
ATOM 1195 O O . ALA A 1 156 ? 9.596 3.471 -1.365 1.00 96.00 156 ALA A O 1
ATOM 1196 N N . ILE A 1 157 ? 9.072 3.369 -3.548 1.00 95.69 157 ILE A N 1
ATOM 1197 C CA . ILE A 1 157 ? 7.613 3.305 -3.349 1.00 95.69 157 ILE A CA 1
ATOM 1198 C C . ILE A 1 157 ? 7.211 1.991 -2.667 1.00 95.69 157 ILE A C 1
ATOM 1200 O O . ILE A 1 157 ? 6.396 2.006 -1.742 1.00 95.69 157 ILE A O 1
ATOM 1204 N N . TYR A 1 158 ? 7.787 0.863 -3.078 1.00 96.56 158 TYR A N 1
ATOM 1205 C CA . TYR A 1 158 ? 7.485 -0.440 -2.482 1.00 96.56 158 TYR A CA 1
ATOM 1206 C C . TYR A 1 158 ? 7.949 -0.514 -1.023 1.00 96.56 158 TYR A C 1
ATOM 1208 O O . TYR A 1 158 ? 7.200 -0.972 -0.158 1.00 96.56 158 TYR A O 1
ATOM 1216 N N . CYS A 1 159 ? 9.134 0.022 -0.721 1.00 96.75 159 CYS A N 1
ATOM 1217 C CA . CYS A 1 159 ? 9.634 0.159 0.645 1.00 96.75 159 CYS A CA 1
ATOM 1218 C C . CYS A 1 159 ? 8.736 1.064 1.504 1.00 96.75 159 CYS A C 1
ATOM 1220 O O . CYS A 1 159 ? 8.428 0.706 2.640 1.00 96.75 159 CYS A O 1
ATOM 1222 N N . ASP A 1 160 ? 8.267 2.196 0.965 1.00 97.31 160 ASP A N 1
ATOM 1223 C CA . ASP A 1 160 ? 7.307 3.086 1.638 1.00 97.31 160 ASP A CA 1
ATOM 1224 C C . ASP A 1 160 ? 6.035 2.327 2.040 1.00 97.31 160 ASP A C 1
ATOM 1226 O O . ASP A 1 160 ? 5.599 2.397 3.191 1.00 97.31 160 ASP A O 1
ATOM 1230 N N . TRP A 1 161 ? 5.456 1.546 1.125 1.00 97.44 161 TRP A N 1
ATOM 1231 C CA . TRP A 1 161 ? 4.261 0.755 1.426 1.00 97.44 161 TRP A CA 1
ATOM 1232 C C . TRP A 1 161 ? 4.515 -0.353 2.436 1.00 97.44 161 TRP A C 1
ATOM 1234 O O . TRP A 1 161 ? 3.668 -0.572 3.300 1.00 97.44 161 TRP A O 1
ATOM 1244 N N . LEU A 1 162 ? 5.663 -1.023 2.357 1.00 97.50 162 LEU A N 1
ATOM 1245 C CA . LEU A 1 162 ? 6.026 -2.085 3.289 1.00 97.50 162 LEU A CA 1
ATOM 1246 C C . LEU A 1 162 ? 6.161 -1.540 4.716 1.00 97.50 162 LEU A C 1
ATOM 1248 O O . LEU A 1 162 ? 5.564 -2.083 5.648 1.00 97.50 162 LEU A O 1
ATOM 1252 N N . ILE A 1 163 ? 6.880 -0.427 4.882 1.00 97.88 163 ILE A N 1
ATOM 1253 C CA . ILE A 1 163 ? 7.095 0.202 6.189 1.00 97.88 163 ILE A CA 1
ATOM 1254 C C . ILE A 1 163 ? 5.776 0.748 6.745 1.00 97.88 163 ILE A C 1
ATOM 1256 O O . ILE A 1 163 ? 5.435 0.467 7.897 1.00 97.88 163 ILE A O 1
ATOM 1260 N N . LYS A 1 164 ? 4.987 1.466 5.932 1.00 97.44 164 LYS A N 1
ATOM 1261 C CA . LYS A 1 164 ? 3.638 1.914 6.322 1.00 97.44 164 LYS A CA 1
ATOM 1262 C C . LYS A 1 164 ? 2.760 0.744 6.734 1.00 97.44 164 LYS A C 1
ATOM 1264 O O . LYS A 1 164 ? 2.133 0.805 7.786 1.00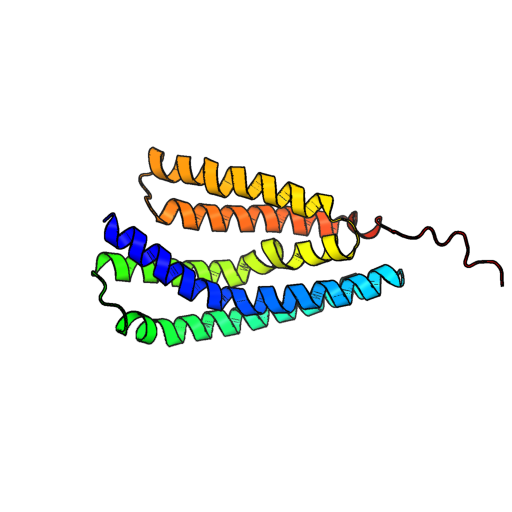 97.44 164 LYS A O 1
ATOM 1269 N N . GLY A 1 165 ? 2.732 -0.316 5.930 1.00 97.88 165 GLY A N 1
ATOM 1270 C CA . GLY A 1 165 ? 1.951 -1.518 6.193 1.00 97.88 165 GLY A CA 1
ATOM 1271 C C . GLY A 1 165 ? 2.288 -2.112 7.555 1.00 97.88 165 GLY A C 1
ATOM 1272 O O . GLY A 1 165 ? 1.387 -2.306 8.368 1.00 97.88 165 GLY A O 1
ATOM 1273 N N . GLY A 1 166 ? 3.575 -2.298 7.857 1.00 98.12 166 GLY A N 1
ATOM 1274 C CA . GLY A 1 166 ? 4.027 -2.782 9.163 1.00 98.12 166 GLY A CA 1
ATOM 1275 C C . GLY A 1 166 ? 3.598 -1.877 10.324 1.00 98.12 166 GLY A C 1
ATOM 1276 O O . GLY A 1 166 ? 3.003 -2.352 11.295 1.00 98.12 166 GLY A O 1
ATOM 1277 N N . LEU A 1 167 ? 3.826 -0.564 10.210 1.00 98.25 167 LEU A N 1
ATOM 1278 C CA . LEU A 1 167 ? 3.461 0.411 11.246 1.00 98.25 167 LEU A CA 1
ATOM 1279 C C . LEU A 1 167 ? 1.942 0.484 11.469 1.00 98.25 167 LEU A C 1
ATOM 1281 O O . LEU A 1 167 ? 1.474 0.523 12.609 1.00 98.25 167 LEU A O 1
ATOM 1285 N N . PHE A 1 168 ? 1.155 0.459 10.395 1.00 98.44 168 PHE A N 1
ATOM 1286 C CA . PHE A 1 168 ? -0.303 0.491 10.460 1.00 98.44 168 PHE A CA 1
ATOM 1287 C C . PHE A 1 168 ? -0.887 -0.812 10.996 1.00 98.44 168 PHE A C 1
ATOM 1289 O O . PHE A 1 168 ? -1.765 -0.758 11.856 1.00 98.44 168 PHE A O 1
ATOM 1296 N N . ILE A 1 169 ? -0.369 -1.975 10.602 1.00 98.19 169 ILE A N 1
ATOM 1297 C CA . ILE A 1 169 ? -0.769 -3.254 11.203 1.00 98.19 169 ILE A CA 1
ATOM 1298 C C . ILE A 1 169 ? -0.470 -3.241 12.706 1.00 98.19 169 ILE A C 1
ATOM 1300 O O . ILE A 1 169 ? -1.358 -3.532 13.509 1.00 98.19 169 ILE A O 1
ATOM 1304 N N . TRP A 1 170 ? 0.733 -2.825 13.106 1.00 98.00 170 TRP A N 1
ATOM 1305 C CA . TRP A 1 170 ? 1.113 -2.723 14.517 1.00 98.00 170 TRP A CA 1
ATOM 1306 C C . TRP A 1 170 ? 0.176 -1.793 15.301 1.00 98.00 170 TRP A C 1
ATOM 1308 O O . TRP A 1 170 ? -0.321 -2.151 16.373 1.00 98.00 170 TRP A O 1
ATOM 1318 N N . ARG A 1 171 ? -0.141 -0.613 14.751 1.00 96.75 171 ARG A N 1
ATOM 1319 C CA . ARG A 1 171 ? -1.095 0.328 15.358 1.00 96.75 171 ARG A CA 1
ATOM 1320 C C . ARG A 1 171 ? -2.490 -0.276 15.497 1.00 96.75 171 ARG A C 1
ATOM 1322 O O . ARG A 1 171 ? -3.134 -0.079 16.531 1.00 96.75 171 ARG A O 1
ATOM 1329 N N . TYR A 1 172 ? -2.946 -0.996 14.475 1.00 97.44 172 TYR A N 1
ATOM 1330 C CA . TYR A 1 172 ? -4.261 -1.625 14.442 1.00 97.44 172 TYR A CA 1
ATOM 1331 C C . TYR A 1 172 ? -4.396 -2.737 15.490 1.00 97.44 172 TYR A C 1
ATOM 1333 O O . TYR A 1 172 ? -5.382 -2.766 16.237 1.00 97.44 172 TYR A O 1
ATOM 1341 N N . VAL A 1 173 ? -3.394 -3.617 15.583 1.00 96.50 173 VAL A N 1
ATOM 1342 C CA . VAL A 1 173 ? -3.367 -4.752 16.520 1.00 96.50 173 VAL A CA 1
ATOM 1343 C C . VAL A 1 173 ? -3.287 -4.270 17.966 1.00 96.50 173 VAL A C 1
ATOM 1345 O O . VAL A 1 173 ? -4.070 -4.723 18.796 1.00 96.50 173 VAL A O 1
ATOM 1348 N N . ASN A 1 174 ? -2.457 -3.263 18.252 1.00 94.94 174 ASN A N 1
ATOM 1349 C CA . ASN A 1 174 ? -2.347 -2.682 19.595 1.00 94.94 174 ASN A CA 1
ATOM 1350 C C . ASN A 1 174 ? -3.603 -1.928 20.057 1.00 94.94 174 ASN A C 1
ATOM 1352 O O . ASN A 1 174 ? -3.653 -1.454 21.191 1.00 94.94 174 ASN A O 1
ATOM 1356 N N . GLY A 1 175 ? -4.590 -1.732 19.176 1.00 92.69 175 GLY A N 1
ATOM 1357 C CA . GLY A 1 175 ? -5.890 -1.161 19.522 1.00 92.69 175 GLY A CA 1
ATOM 1358 C C . GLY A 1 175 ? -5.860 0.295 19.981 1.00 92.69 175 GLY A C 1
ATOM 1359 O O . GLY A 1 175 ? -6.896 0.821 20.359 1.00 92.69 175 GLY A O 1
ATOM 1360 N N . LYS A 1 176 ? -4.715 0.990 19.932 1.00 91.94 176 LYS A N 1
ATOM 1361 C CA . LYS A 1 176 ? -4.614 2.388 20.386 1.00 91.94 176 LYS A CA 1
ATOM 1362 C C . LYS A 1 176 ? -5.588 3.315 19.647 1.00 91.94 176 LYS A C 1
ATOM 1364 O O . LYS A 1 176 ? -6.050 4.284 20.235 1.00 91.94 176 LYS A O 1
ATOM 1369 N N . TRP A 1 177 ? -5.933 2.981 18.405 1.00 93.69 177 TRP A N 1
ATOM 1370 C CA . TRP A 1 177 ? -6.917 3.700 17.597 1.00 93.69 177 TRP A CA 1
ATOM 1371 C C . TRP A 1 177 ? -8.350 3.649 18.161 1.00 93.69 177 TRP A C 1
ATOM 1373 O O . TRP A 1 177 ? -9.137 4.533 17.853 1.00 93.69 177 TRP A O 1
ATOM 1383 N N . THR A 1 178 ? -8.703 2.675 19.013 1.00 91.94 178 THR A N 1
ATOM 1384 C CA . THR A 1 178 ? -10.055 2.577 19.604 1.00 91.94 178 THR A CA 1
ATOM 1385 C C . THR A 1 178 ? -10.249 3.477 20.823 1.00 91.94 178 THR A C 1
ATOM 1387 O O . THR A 1 178 ? -11.342 3.545 21.369 1.00 91.94 178 THR A O 1
ATOM 1390 N N . LYS A 1 179 ? -9.184 4.131 21.301 1.00 87.12 179 LYS A N 1
ATOM 1391 C CA . LYS A 1 179 ? -9.234 5.022 22.472 1.00 87.12 179 LYS A CA 1
ATOM 1392 C C . LYS A 1 179 ? -9.636 6.453 22.116 1.00 87.12 179 LYS A C 1
ATOM 1394 O O . LYS A 1 179 ? -9.812 7.275 23.005 1.00 87.12 179 LYS A O 1
ATOM 1399 N N . PHE A 1 180 ? -9.740 6.755 20.827 1.00 80.31 180 PHE A N 1
ATOM 1400 C CA . PHE A 1 180 ? -10.143 8.062 20.340 1.00 80.31 180 PHE A CA 1
ATOM 1401 C C . PHE A 1 180 ? -11.673 8.092 20.298 1.00 80.31 180 PHE A C 1
ATOM 1403 O O . PHE A 1 180 ? -12.298 7.378 19.518 1.00 80.31 180 PHE A O 1
ATOM 1410 N N . GLN A 1 181 ? -12.274 8.879 21.188 1.00 65.31 181 GLN A N 1
ATOM 1411 C CA . GLN A 1 181 ? -13.700 9.190 21.183 1.00 65.31 181 GLN A CA 1
ATOM 1412 C C . GLN A 1 181 ? -13.851 10.709 21.178 1.00 65.31 181 GLN A C 1
ATOM 1414 O O . GLN A 1 181 ? -13.217 11.399 21.970 1.00 65.31 181 GLN A O 1
ATOM 1419 N N . ALA A 1 182 ? -14.666 11.227 20.257 1.00 55.75 182 ALA A N 1
ATOM 1420 C CA . ALA A 1 182 ? -14.953 12.658 20.157 1.00 55.75 182 ALA A CA 1
ATOM 1421 C C . ALA A 1 182 ? -16.069 13.112 21.117 1.00 55.75 182 ALA A C 1
ATOM 1423 O O . ALA A 1 182 ? -16.269 14.310 21.282 1.00 55.75 182 ALA A O 1
ATOM 1424 N N . ILE A 1 183 ? -16.798 12.173 21.735 1.00 54.25 183 ILE A N 1
ATOM 1425 C CA . ILE A 1 183 ? -17.908 12.462 22.646 1.00 54.25 183 ILE A CA 1
ATOM 1426 C C . ILE A 1 183 ? -17.719 11.629 23.911 1.00 54.25 183 ILE A C 1
ATOM 1428 O O . ILE A 1 183 ? -17.837 10.405 23.888 1.00 54.25 183 ILE A O 1
ATOM 1432 N N . GLU A 1 184 ? -17.428 12.310 25.013 1.00 47.34 184 GLU A N 1
ATOM 1433 C CA . GLU A 1 184 ? -17.548 11.762 26.358 1.00 47.34 184 GLU A CA 1
ATOM 1434 C C . GLU A 1 184 ? -19.049 11.506 26.592 1.00 47.34 184 GLU A C 1
ATOM 1436 O O . GLU A 1 184 ? -19.851 12.435 26.665 1.00 47.34 184 GLU A O 1
ATOM 1441 N N . LEU A 1 185 ? -19.483 10.241 26.619 1.00 51.66 185 LEU A N 1
ATOM 1442 C CA . LEU A 1 185 ? -20.887 9.864 26.867 1.00 51.66 185 LEU A CA 1
ATOM 1443 C C . LEU A 1 185 ? -21.293 10.058 28.343 1.00 51.66 185 LEU A C 1
ATOM 1445 O O . LEU A 1 185 ? -22.122 9.319 28.873 1.00 51.66 185 LEU A O 1
ATOM 1449 N N . THR A 1 186 ? -20.742 11.066 29.016 1.00 48.75 186 THR A N 1
ATOM 1450 C CA . THR A 1 186 ? -21.049 11.437 30.403 1.00 48.75 186 THR A CA 1
ATOM 1451 C C . THR A 1 186 ? -22.505 11.880 30.599 1.00 48.75 186 THR A C 1
ATOM 1453 O O . THR A 1 186 ? -22.937 12.013 31.736 1.00 48.7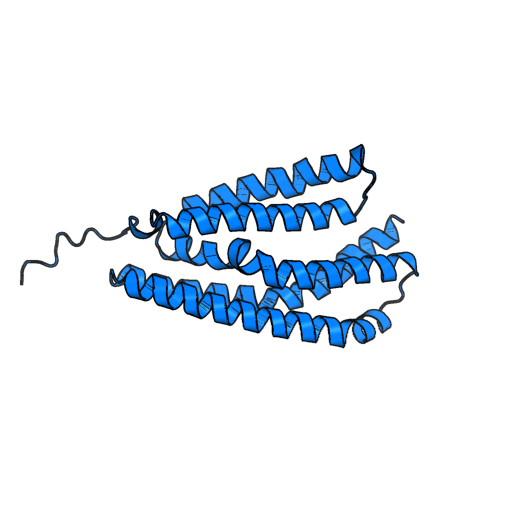5 186 THR A O 1
ATOM 1456 N N . GLY A 1 187 ? -23.294 12.043 29.526 1.00 48.94 187 GLY A N 1
ATOM 1457 C CA . GLY A 1 187 ? -24.688 12.499 29.591 1.00 48.94 187 GLY A CA 1
ATOM 1458 C C . GLY A 1 187 ? -25.790 11.464 29.324 1.00 48.94 187 GLY A C 1
ATOM 1459 O O . GLY A 1 187 ? -26.952 11.818 29.455 1.00 48.94 187 GLY A O 1
ATOM 1460 N N . ARG A 1 188 ? -25.500 10.205 28.948 1.00 49.12 188 ARG A N 1
ATOM 1461 C CA . ARG A 1 188 ? -26.555 9.236 28.536 1.00 49.12 188 ARG A CA 1
ATOM 1462 C C . ARG A 1 188 ? -26.943 8.199 29.601 1.00 49.12 188 ARG A C 1
ATOM 1464 O O . ARG A 1 188 ? -27.384 7.103 29.265 1.00 49.12 188 ARG A O 1
ATOM 1471 N N . LYS A 1 189 ? -26.758 8.551 30.877 1.00 42.72 189 LYS A N 1
ATOM 1472 C CA . LYS A 1 189 ? -27.276 7.837 32.060 1.00 42.72 189 LYS A CA 1
ATOM 1473 C C . LYS A 1 189 ? -28.072 8.795 32.959 1.00 42.72 189 LYS A C 1
ATOM 1475 O O . LYS A 1 189 ? -27.729 8.974 34.122 1.00 42.72 189 LYS A O 1
ATOM 1480 N N . ALA A 1 190 ? -29.088 9.442 32.408 1.00 46.75 190 ALA A N 1
ATOM 1481 C CA . ALA A 1 190 ? -30.105 10.146 33.182 1.00 46.75 190 ALA A CA 1
ATOM 1482 C C . ALA A 1 190 ? -31.337 10.335 32.295 1.00 46.75 190 ALA A C 1
ATOM 1484 O O . ALA A 1 190 ? -31.540 11.422 31.777 1.00 46.75 190 ALA A O 1
ATOM 1485 N N . GLU A 1 191 ? -32.065 9.246 32.049 1.00 39.53 191 GLU A N 1
ATOM 1486 C CA . GLU A 1 191 ? -33.493 9.206 31.692 1.00 39.53 191 GLU A CA 1
ATOM 1487 C C . GLU A 1 191 ? -33.971 7.750 31.732 1.00 39.53 191 GLU A C 1
ATOM 1489 O O . GLU A 1 191 ? -33.257 6.877 31.180 1.00 39.53 191 GLU A O 1
#

pLDDT: mean 91.63, std 11.21, range [39.53, 98.44]

Foldseek 3Di:
DVVLLVLLCVLLVVLLVQLCVVLVVLLVVLLVQLLVCLQVLNVVSNVVSLVVSLVVSLVSSLVSLVVSVVCVVVSLVVDPHDPSSNVSSVVSSVVSSVLSNPQQCLQPRLLSSLVSLVVNPVNVVLLVVLCCCQQPVQLVCCCPVVVPPSVSNSVSVSSSRNSSSVSSVVCVVVCPSSPRDPDDVPPPPDD